Protein AF-0000000086712593 (afdb_homodimer)

Radius of gyration: 16.1 Å; Cα contacts (8 Å, |Δi|>4): 394; chains: 2; bounding box: 48×43×31 Å

Organism: Gossypium schwendimanii (NCBI:txid34291)

Foldseek 3Di:
DQAEEAEDAQAPPVCLLVSLVVVVVVCPDPVCQQHAYEYEHEDPVDPPRHDQCRSCVSNVNNPQAPDLDDDDQPPHSRHHYDYWYAYVVVPGTCVSSVVSSVSRGD/DQAEEAEDAQAPPVCLLVSLVVVVVVCPDPVCQQHAYEYEHEDPVDPPRHDQCRSCVSNVNNPQAPDLDDDDCPPHSRHHYDYWYAYVVVPGTCVSSVVSSVSRGD

Sequence (212 aa):
VDAVVYLVDAYDKERFAESKKELDALLSDESLADVPFLILGNKIDLPYAASEDELRFHMGLTNFTTGKGKVNLEGTNVRPLEVFMCSIVRKMGYGDGFRWLSQYIKVDAVVYLVDAYDKERFAESKKELDALLSDESLADVPFLILGNKIDLPYAASEDELRFHMGLTNFTTGKGKVNLEGTNVRPLEVFMCSIVRKMGYGDGFRWLSQYIK

Nearest PDB structures (foldseek):
  8e0b-assembly2_B  TM=9.657E-01  e=9.976E-14  Homo sapiens
  1f6b-assembly1_B  TM=9.616E-01  e=1.302E-13  Cricetulus griseus
  8dzn-assembly1_A  TM=9.594E-01  e=1.392E-13  Homo sapiens
  8e0b-assembly1_A  TM=9.614E-01  e=2.219E-13  Homo sapiens
  8e0h-assembly1_A  TM=9.625E-01  e=3.782E-13  Homo sapiens

InterPro domains:
  IPR006687 Small GTPase superfamily, SAR1-type [PTHR45684] (1-106)
  IPR006689 Small GTPase superfamily, ARF/SAR type [PF00025] (1-105)
  IPR006689 Small GTPase superfamily, ARF/SAR type [PR00328] (35-56)
  IPR006689 Small GTPase superfamily, ARF/SAR type [PR00328] (79-103)
  IPR006689 Small GTPase superfamily, ARF/SAR type [SM00178] (1-105)
  IPR027417 P-loop containing nucleoside triphosphate hydrolase [G3DSA:3.40.50.300] (1-106)
  IPR027417 P-loop containing nucleoside triphosphate hydrolase [SSF52540] (1-105)

Solvent-accessible surface area (backbone atoms only — not comparable to full-atom values): 11757 Å² total; per-residue (Å²): 93,45,31,38,35,40,30,33,54,29,50,53,63,88,45,36,66,61,33,25,53,51,48,50,54,55,69,64,34,71,91,47,54,75,39,31,37,41,34,34,36,25,42,56,84,42,90,82,26,51,49,69,69,55,47,30,52,58,54,70,34,78,88,58,51,65,59,84,63,95,68,88,50,78,94,51,92,66,42,49,26,42,78,36,58,20,16,73,87,74,70,35,50,55,65,60,44,50,56,49,49,46,75,68,49,129,90,45,31,38,35,40,30,34,53,27,48,52,64,90,46,36,65,60,33,24,54,53,49,50,55,56,69,64,35,70,92,46,54,75,39,31,38,40,34,34,35,26,43,55,85,43,89,80,26,50,49,69,68,55,47,30,51,59,54,71,32,79,86,59,51,66,59,83,65,94,67,88,50,81,93,51,92,64,44,50,25,41,77,36,58,20,17,73,88,74,72,36,50,54,66,60,44,50,56,50,48,45,76,68,47,128

Secondary structure (DSSP, 8-state):
--EEEEEEESS-GGGHHHHHHHHHHHHH-GGGTTS-EEEEEE-TTSTTPPPHHHHHHHTT-TTT---SS----TTS-PPPEEEEE-BTTTTBSHHHHHHHHHTT--/--EEEEEEESS-GGGHHHHHHHHHHHHH-GGGTTS-EEEEEE-TTSTTPPPHHHHHHHTT-TTT---SS----TTS-PPPEEEEE-BTTTTBSHHHHHHHHHTT--

Structure (mmCIF, N/CA/C/O backbone):
data_AF-0000000086712593-model_v1
#
loop_
_entity.id
_entity.type
_entity.pdbx_description
1 polymer 'GTP-binding protein SAR1A'
#
loop_
_atom_site.group_PDB
_atom_site.id
_atom_site.type_symbol
_atom_site.label_atom_id
_atom_site.label_alt_id
_atom_site.label_comp_id
_atom_site.label_asym_id
_atom_site.label_entity_id
_atom_site.label_seq_id
_atom_site.pdbx_PDB_ins_code
_atom_site.Cartn_x
_atom_site.Cartn_y
_atom_site.Cartn_z
_atom_site.occupancy
_atom_site.B_iso_or_equiv
_atom_site.auth_seq_id
_atom_site.auth_comp_id
_atom_site.auth_asym_id
_atom_site.auth_atom_id
_atom_site.pdbx_PDB_model_num
ATOM 1 N N . VAL A 1 1 ? 6.559 10.258 -0.923 1 92.44 1 VAL A N 1
ATOM 2 C CA . VAL A 1 1 ? 5.965 8.953 -0.645 1 92.44 1 VAL A CA 1
ATOM 3 C C . VAL A 1 1 ? 7.066 7.93 -0.368 1 92.44 1 VAL A C 1
ATOM 5 O O . VAL A 1 1 ? 8.086 7.906 -1.061 1 92.44 1 VAL A O 1
ATOM 8 N N . ASP A 1 2 ? 6.918 7.219 0.709 1 94.69 2 ASP A N 1
ATOM 9 C CA . ASP A 1 2 ? 7.941 6.258 1.116 1 94.69 2 ASP A CA 1
ATOM 10 C C . ASP A 1 2 ? 7.75 4.918 0.414 1 94.69 2 ASP A C 1
ATOM 12 O O . ASP A 1 2 ? 8.719 4.207 0.145 1 94.69 2 ASP A O 1
ATOM 16 N N . ALA A 1 3 ? 6.562 4.52 0.193 1 97.44 3 ALA A N 1
ATOM 17 C CA . ALA A 1 3 ? 6.301 3.225 -0.427 1 97.44 3 ALA A CA 1
ATOM 18 C C . ALA A 1 3 ? 4.82 3.055 -0.749 1 97.44 3 ALA A C 1
ATOM 20 O O . ALA A 1 3 ? 3.977 3.779 -0.215 1 97.44 3 ALA A O 1
ATOM 21 N N . VAL A 1 4 ? 4.531 2.164 -1.605 1 97.62 4 VAL A N 1
ATOM 22 C CA . VAL A 1 4 ? 3.176 1.693 -1.872 1 97.62 4 VAL A CA 1
ATOM 23 C C . VAL A 1 4 ? 3.09 0.191 -1.615 1 97.62 4 VAL A C 1
ATOM 25 O O . VAL A 1 4 ? 3.979 -0.565 -2.014 1 97.62 4 VAL A O 1
ATOM 28 N N . VAL A 1 5 ? 2.098 -0.178 -0.881 1 98.19 5 VAL A N 1
ATOM 29 C CA . VAL A 1 5 ? 1.792 -1.589 -0.668 1 98.19 5 VAL A CA 1
ATOM 30 C C . VAL A 1 5 ? 0.485 -1.946 -1.372 1 98.19 5 VAL A C 1
ATOM 32 O O . VAL A 1 5 ? -0.539 -1.292 -1.163 1 98.19 5 VAL A O 1
ATOM 35 N N . TYR A 1 6 ? 0.546 -2.918 -2.166 1 98.31 6 TYR A N 1
ATOM 36 C CA . TYR A 1 6 ? -0.562 -3.367 -3.002 1 98.31 6 TYR A CA 1
ATOM 37 C C . TYR A 1 6 ? -1.03 -4.758 -2.584 1 98.31 6 TYR A C 1
ATOM 39 O O . TYR A 1 6 ? -0.276 -5.727 -2.68 1 98.31 6 TYR A O 1
ATOM 47 N N . LEU A 1 7 ? -2.207 -4.836 -2.074 1 98.25 7 LEU A N 1
ATOM 48 C CA . LEU A 1 7 ? -2.752 -6.113 -1.629 1 98.25 7 LEU A CA 1
ATOM 49 C C . LEU A 1 7 ? -3.57 -6.77 -2.736 1 98.25 7 LEU A C 1
ATOM 51 O O . LEU A 1 7 ? -4.551 -6.195 -3.211 1 98.25 7 LEU A O 1
ATOM 55 N N . VAL A 1 8 ? -3.176 -7.898 -3.119 1 98.19 8 VAL A N 1
ATOM 56 C CA . VAL A 1 8 ? -3.877 -8.641 -4.16 1 98.19 8 VAL A CA 1
ATOM 57 C C . VAL A 1 8 ? -4.551 -9.875 -3.551 1 98.19 8 VAL A C 1
ATOM 59 O O . VAL A 1 8 ? -3.951 -10.578 -2.738 1 98.19 8 VAL A O 1
ATOM 62 N N . ASP A 1 9 ? -5.797 -10.109 -3.932 1 97.75 9 ASP A N 1
ATOM 63 C CA . ASP A 1 9 ? -6.508 -11.32 -3.541 1 97.75 9 ASP A CA 1
ATOM 64 C C . ASP A 1 9 ? -5.93 -12.547 -4.246 1 97.75 9 ASP A C 1
ATOM 66 O O . ASP A 1 9 ? -6.203 -12.773 -5.43 1 97.75 9 ASP A O 1
ATOM 70 N N . ALA A 1 10 ? -5.117 -13.312 -3.562 1 98.44 10 ALA A N 1
ATOM 71 C CA . ALA A 1 10 ? -4.465 -14.477 -4.148 1 98.44 10 ALA A CA 1
ATOM 72 C C . ALA A 1 10 ? -5.449 -15.633 -4.32 1 98.44 10 ALA A C 1
ATOM 74 O O . ALA A 1 10 ? -5.156 -16.609 -5.012 1 98.44 10 ALA A O 1
ATOM 75 N N . TYR A 1 11 ? -6.586 -15.539 -3.697 1 98.31 11 TYR A N 1
ATOM 76 C CA . TYR A 1 11 ? -7.582 -16.594 -3.752 1 98.31 11 TYR A CA 1
ATOM 77 C C . TYR A 1 11 ? -8.469 -16.453 -4.984 1 98.31 11 TYR A C 1
ATOM 79 O O . TYR A 1 11 ? -8.812 -17.453 -5.633 1 98.31 11 TYR A O 1
ATOM 87 N N . ASP A 1 12 ? -8.859 -15.305 -5.367 1 97.19 12 ASP A N 1
ATOM 88 C CA . ASP A 1 12 ? -9.766 -15.055 -6.488 1 97.19 12 ASP A CA 1
ATOM 89 C C . ASP A 1 12 ? -8.992 -14.922 -7.797 1 97.19 12 ASP A C 1
ATOM 91 O O . ASP A 1 12 ? -8.922 -13.828 -8.367 1 97.19 12 ASP A O 1
ATOM 95 N N . LYS A 1 13 ? -8.617 -15.977 -8.328 1 97.25 13 LYS A N 1
ATOM 96 C CA . LYS A 1 13 ? -7.758 -16.016 -9.508 1 97.25 13 LYS A CA 1
ATOM 97 C C . LYS A 1 13 ? -8.477 -15.461 -10.734 1 97.25 13 LYS A C 1
ATOM 99 O O . LYS A 1 13 ? -7.836 -15.008 -11.688 1 97.25 13 LYS A O 1
ATOM 104 N N . GLU A 1 14 ? -9.742 -15.484 -10.711 1 97.19 14 GLU A N 1
ATOM 105 C CA . GLU A 1 14 ? -10.531 -14.984 -11.836 1 97.19 14 GLU A CA 1
ATOM 106 C C . GLU A 1 14 ? -10.359 -13.477 -11.992 1 97.19 14 GLU A C 1
ATOM 108 O O . GLU A 1 14 ? -10.633 -12.93 -13.062 1 97.19 14 GLU A O 1
ATOM 113 N N . ARG A 1 15 ? -9.898 -12.844 -10.938 1 95.31 15 ARG A N 1
ATOM 114 C CA . ARG A 1 15 ? -9.773 -11.391 -10.969 1 95.31 15 ARG A CA 1
ATOM 115 C C . ARG A 1 15 ? -8.32 -10.969 -11.164 1 95.31 15 ARG A C 1
ATOM 117 O O . ARG A 1 15 ? -8.008 -9.781 -11.164 1 95.31 15 ARG A O 1
ATOM 124 N N . PHE A 1 16 ? -7.406 -11.867 -11.461 1 97.94 16 PHE A N 1
ATOM 125 C CA . PHE A 1 16 ? -5.988 -11.555 -11.594 1 97.94 16 PHE A CA 1
ATOM 126 C C . PHE A 1 16 ? -5.754 -10.578 -12.742 1 97.94 16 PHE A C 1
ATOM 128 O O . PHE A 1 16 ? -4.941 -9.664 -12.633 1 97.94 16 PHE A O 1
ATOM 135 N N . ALA A 1 17 ? -6.504 -10.766 -13.805 1 97.12 17 ALA A N 1
ATOM 136 C CA . ALA A 1 17 ? -6.324 -9.883 -14.953 1 97.12 17 ALA A CA 1
ATOM 137 C C . ALA A 1 17 ? -6.648 -8.438 -14.586 1 97.12 17 ALA A C 1
ATOM 139 O O . ALA A 1 17 ? -5.934 -7.516 -14.984 1 97.12 17 ALA A O 1
ATOM 140 N N . GLU A 1 18 ? -7.703 -8.273 -13.852 1 94.94 18 GLU A N 1
ATOM 141 C CA . GLU A 1 18 ? -8.094 -6.945 -13.398 1 94.94 18 GLU A CA 1
ATOM 142 C C . GLU A 1 18 ? -7.051 -6.359 -12.445 1 94.94 18 GLU A C 1
ATOM 144 O O . GLU A 1 18 ? -6.672 -5.191 -12.57 1 94.94 18 GLU A O 1
ATOM 149 N N . SER A 1 19 ? -6.602 -7.172 -11.516 1 96.31 19 SER A N 1
ATOM 150 C CA . SER A 1 19 ? -5.594 -6.727 -10.555 1 96.31 19 SER A CA 1
ATOM 151 C C . SER A 1 19 ? -4.301 -6.332 -11.258 1 96.31 19 SER A C 1
ATOM 153 O O . SER A 1 19 ? -3.672 -5.332 -10.898 1 96.31 19 SER A O 1
ATOM 155 N N . LYS A 1 20 ? -3.963 -7.086 -12.242 1 97.25 20 LYS A N 1
ATOM 156 C CA . LYS A 1 20 ? -2.754 -6.801 -13.008 1 97.25 20 LYS A CA 1
ATOM 157 C C . LYS A 1 20 ? -2.869 -5.465 -13.734 1 97.25 20 LYS A C 1
ATOM 159 O O . LYS A 1 20 ? -1.925 -4.672 -13.742 1 97.25 20 LYS A O 1
ATOM 164 N N . LYS A 1 21 ? -3.984 -5.285 -14.375 1 94.94 21 LYS A N 1
ATOM 165 C CA . LYS A 1 21 ? -4.211 -4.035 -15.094 1 94.94 21 LYS A CA 1
ATOM 166 C C . LYS A 1 21 ? -4.07 -2.834 -14.164 1 94.94 21 LYS A C 1
ATOM 168 O O . LYS A 1 21 ? -3.42 -1.846 -14.508 1 94.94 21 LYS A O 1
ATOM 173 N N . GLU A 1 22 ? -4.648 -2.945 -13.016 1 94.06 22 GLU A N 1
ATOM 174 C CA . GLU A 1 22 ? -4.578 -1.869 -12.031 1 94.06 22 GLU A CA 1
ATOM 175 C C . GLU A 1 22 ? -3.146 -1.657 -11.547 1 94.06 22 GLU A C 1
ATOM 177 O O . GLU A 1 22 ? -2.691 -0.519 -11.422 1 94.06 22 GLU A O 1
ATOM 182 N N . LEU A 1 23 ? -2.486 -2.746 -11.32 1 95.62 23 LEU A N 1
ATOM 183 C CA . LEU A 1 23 ? -1.099 -2.668 -10.883 1 95.62 23 LEU A CA 1
ATOM 184 C C . LEU A 1 23 ? -0.221 -2.041 -11.961 1 95.62 23 LEU A C 1
ATOM 186 O O . LEU A 1 23 ? 0.605 -1.173 -11.664 1 95.62 23 LEU A O 1
ATOM 190 N N . ASP A 1 24 ? -0.438 -2.443 -13.203 1 95.19 24 ASP A N 1
ATOM 191 C CA . ASP A 1 24 ? 0.313 -1.875 -14.32 1 95.19 24 ASP A CA 1
ATOM 192 C C . ASP A 1 24 ? 0.135 -0.36 -14.391 1 95.19 24 ASP A C 1
ATOM 194 O O . ASP A 1 24 ? 1.091 0.372 -14.656 1 95.19 24 ASP A O 1
ATOM 198 N N . ALA A 1 25 ? -1.065 0.036 -14.195 1 92 25 ALA A N 1
ATOM 199 C CA . ALA A 1 25 ? -1.344 1.47 -14.227 1 92 25 ALA A CA 1
ATOM 200 C C . ALA A 1 25 ? -0.569 2.203 -13.133 1 92 25 ALA A C 1
ATOM 202 O O . ALA A 1 25 ? -0.016 3.279 -13.367 1 92 25 ALA A O 1
ATOM 203 N N . LEU A 1 26 ? -0.453 1.627 -12.016 1 92.69 26 LEU A N 1
ATOM 204 C CA . LEU A 1 26 ? 0.273 2.238 -10.906 1 92.69 26 LEU A CA 1
ATOM 205 C C . LEU A 1 26 ? 1.773 2.254 -11.18 1 92.69 26 LEU A C 1
ATOM 207 O O . LEU A 1 26 ? 2.438 3.271 -10.969 1 92.69 26 LEU A O 1
ATOM 211 N N . LEU A 1 27 ? 2.246 1.153 -11.68 1 93.44 27 LEU A N 1
ATOM 212 C CA . LEU A 1 27 ? 3.68 1.015 -11.914 1 93.44 27 LEU A CA 1
ATOM 213 C C . LEU A 1 27 ? 4.129 1.902 -13.07 1 93.44 27 LEU A C 1
ATOM 215 O O . LEU A 1 27 ? 5.309 2.246 -13.172 1 93.44 27 LEU A O 1
ATOM 219 N N . SER A 1 28 ? 3.23 2.252 -13.891 1 92.81 28 SER A N 1
ATOM 220 C CA . SER A 1 28 ? 3.57 3.059 -15.055 1 92.81 28 SER A CA 1
ATOM 221 C C . SER A 1 28 ? 3.498 4.547 -14.734 1 92.81 28 SER A C 1
ATOM 223 O O . SER A 1 28 ? 3.918 5.383 -15.547 1 92.81 28 SER A O 1
ATOM 225 N N . ASP A 1 29 ? 2.951 4.871 -13.625 1 90.19 29 ASP A N 1
ATOM 226 C CA . ASP A 1 29 ? 2.879 6.27 -13.227 1 90.19 29 ASP A CA 1
ATOM 227 C C . ASP A 1 29 ? 4.27 6.84 -12.961 1 90.19 29 ASP A C 1
ATOM 229 O O . ASP A 1 29 ? 4.953 6.418 -12.031 1 90.19 29 ASP A O 1
ATOM 233 N N . GLU A 1 30 ? 4.672 7.84 -13.648 1 90.06 30 GLU A N 1
ATOM 234 C CA . GLU A 1 30 ? 6.012 8.422 -13.586 1 90.06 30 GLU A CA 1
ATOM 235 C C . GLU A 1 30 ? 6.277 9.062 -12.234 1 90.06 30 GLU A C 1
ATOM 237 O O . GLU A 1 30 ? 7.414 9.062 -11.75 1 90.06 30 GLU A O 1
ATOM 242 N N . SER A 1 31 ? 5.23 9.531 -11.656 1 89.69 31 SER A N 1
ATOM 243 C CA . SER A 1 31 ? 5.402 10.195 -10.367 1 89.69 31 SER A CA 1
ATOM 244 C C . SER A 1 31 ? 5.789 9.195 -9.281 1 89.69 31 SER A C 1
ATOM 246 O O . SER A 1 31 ? 6.305 9.586 -8.227 1 89.69 31 SER A O 1
ATOM 248 N N . LEU A 1 32 ? 5.672 7.891 -9.57 1 91.5 32 LEU A N 1
ATOM 249 C CA . LEU A 1 32 ? 5.984 6.848 -8.602 1 91.5 32 LEU A CA 1
ATOM 250 C C . LEU A 1 32 ? 7.18 6.02 -9.055 1 91.5 32 LEU A C 1
ATOM 252 O O . LEU A 1 32 ? 7.406 4.918 -8.562 1 91.5 32 LEU A O 1
ATOM 256 N N . ALA A 1 33 ? 7.93 6.52 -9.953 1 90.56 33 ALA A N 1
ATOM 257 C CA . ALA A 1 33 ? 8.945 5.742 -10.656 1 90.56 33 ALA A CA 1
ATOM 258 C C . ALA A 1 33 ? 9.977 5.18 -9.68 1 90.56 33 ALA A C 1
ATOM 260 O O . ALA A 1 33 ? 10.461 4.055 -9.852 1 90.56 33 ALA A O 1
ATOM 261 N N . ASP A 1 34 ? 10.281 5.891 -8.617 1 90 34 ASP A N 1
ATOM 262 C CA . ASP A 1 34 ? 11.352 5.445 -7.727 1 90 34 ASP A CA 1
ATOM 263 C C . ASP A 1 34 ? 10.789 4.949 -6.398 1 90 34 ASP A C 1
ATOM 265 O O . ASP A 1 34 ? 11.547 4.582 -5.496 1 90 34 ASP A O 1
ATOM 269 N N . VAL A 1 35 ? 9.539 4.914 -6.305 1 94.12 35 VAL A N 1
ATOM 270 C CA . VAL A 1 35 ? 8.883 4.535 -5.059 1 94.12 35 VAL A CA 1
ATOM 271 C C . VAL A 1 35 ? 8.867 3.014 -4.93 1 94.12 35 VAL A C 1
ATOM 273 O O . VAL A 1 35 ? 8.43 2.309 -5.844 1 94.12 35 VAL A O 1
ATOM 276 N N . PRO A 1 36 ? 9.352 2.475 -3.82 1 96.69 36 PRO A N 1
ATOM 277 C CA . PRO A 1 36 ? 9.281 1.029 -3.596 1 96.69 36 PRO A CA 1
ATOM 278 C C . PRO A 1 36 ? 7.848 0.502 -3.611 1 96.69 36 PRO A C 1
ATOM 280 O O . PRO A 1 36 ? 6.934 1.168 -3.115 1 96.69 36 PRO A O 1
ATOM 283 N N . PHE A 1 37 ? 7.676 -0.708 -4.199 1 98.06 37 PHE A N 1
ATOM 284 C CA . PHE A 1 37 ? 6.387 -1.395 -4.211 1 98.06 37 PHE A CA 1
ATOM 285 C C . PHE A 1 37 ? 6.488 -2.742 -3.508 1 98.06 37 PHE A C 1
ATOM 287 O O . PHE A 1 37 ? 7.34 -3.564 -3.846 1 98.06 37 PHE A O 1
ATOM 294 N N . LEU A 1 38 ? 5.691 -2.916 -2.545 1 98.38 38 LEU A N 1
ATOM 295 C CA . LEU A 1 38 ? 5.477 -4.223 -1.93 1 98.38 38 LEU A CA 1
ATOM 296 C C . LEU A 1 38 ? 4.129 -4.805 -2.35 1 98.38 38 LEU A C 1
ATOM 298 O O . LEU A 1 38 ? 3.088 -4.176 -2.152 1 98.38 38 LEU A O 1
ATOM 302 N N . ILE A 1 39 ? 4.141 -5.938 -2.953 1 98.62 39 ILE A N 1
ATOM 303 C CA . ILE A 1 39 ? 2.92 -6.66 -3.287 1 98.62 39 ILE A CA 1
ATOM 304 C C . ILE A 1 39 ? 2.641 -7.723 -2.225 1 98.62 39 ILE A C 1
ATOM 306 O O . ILE A 1 39 ? 3.488 -8.57 -1.952 1 98.62 39 ILE A O 1
ATOM 310 N N . LEU A 1 40 ? 1.547 -7.598 -1.603 1 98.5 40 LEU A N 1
ATOM 311 C CA . LEU A 1 40 ? 1.107 -8.617 -0.657 1 98.5 40 LEU A CA 1
ATOM 312 C C . LEU A 1 40 ? 0.037 -9.508 -1.277 1 98.5 40 LEU A C 1
ATOM 314 O O . LEU A 1 40 ? -1.078 -9.055 -1.543 1 98.5 40 LEU A O 1
ATOM 318 N N . GLY A 1 41 ? 0.416 -10.742 -1.611 1 98.69 41 GLY A N 1
ATOM 319 C CA . GLY A 1 41 ? -0.594 -11.727 -1.954 1 98.69 41 GLY A CA 1
ATOM 320 C C . GLY A 1 41 ? -1.389 -12.211 -0.755 1 98.69 41 GLY A C 1
ATOM 321 O O . GLY A 1 41 ? -0.902 -13.023 0.031 1 98.69 41 GLY A O 1
ATOM 322 N N . ASN A 1 42 ? -2.592 -11.766 -0.671 1 98.38 42 ASN A N 1
ATOM 323 C CA . ASN A 1 42 ? -3.41 -11.922 0.526 1 98.38 42 ASN A CA 1
ATOM 324 C C . ASN A 1 42 ? -4.344 -13.125 0.415 1 98.38 42 ASN A C 1
ATOM 326 O O . ASN A 1 42 ? -4.566 -13.641 -0.681 1 98.38 42 ASN A O 1
ATOM 330 N N . LYS A 1 43 ? -4.863 -13.695 1.552 1 98.25 43 LYS A N 1
ATOM 331 C CA . LYS A 1 43 ? -5.875 -14.734 1.713 1 98.25 43 LYS A CA 1
ATOM 332 C C . LYS A 1 43 ? -5.277 -16.125 1.495 1 98.25 43 LYS A C 1
ATOM 334 O O . LYS A 1 43 ? -5.945 -17.016 0.974 1 98.25 43 LYS A O 1
ATOM 339 N N . ILE A 1 44 ? -3.963 -16.219 1.854 1 98.19 44 ILE A N 1
ATOM 340 C CA . ILE A 1 44 ? -3.311 -17.516 1.687 1 98.19 44 ILE A CA 1
ATOM 341 C C . ILE A 1 44 ? -3.896 -18.516 2.676 1 98.19 44 ILE A C 1
ATOM 343 O O . ILE A 1 44 ? -3.627 -19.719 2.584 1 98.19 44 ILE A O 1
ATOM 347 N N . ASP A 1 45 ? -4.652 -18.094 3.662 1 97.94 45 ASP A N 1
ATOM 348 C CA . ASP A 1 45 ? -5.312 -18.984 4.609 1 97.94 45 ASP A CA 1
ATOM 349 C C . ASP A 1 45 ? -6.449 -19.766 3.939 1 97.94 45 ASP A C 1
ATOM 351 O O . ASP A 1 45 ? -6.949 -20.75 4.492 1 97.94 45 AS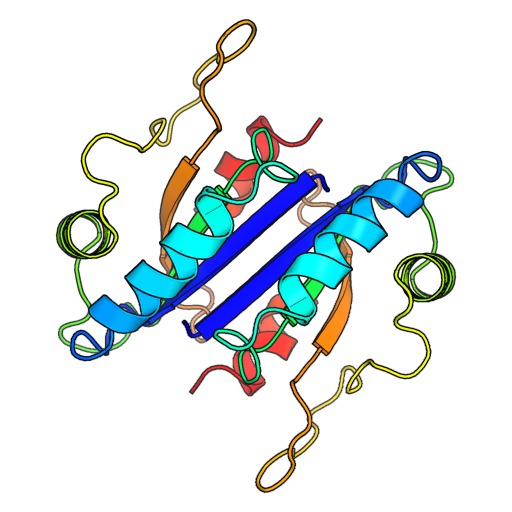P A O 1
ATOM 355 N 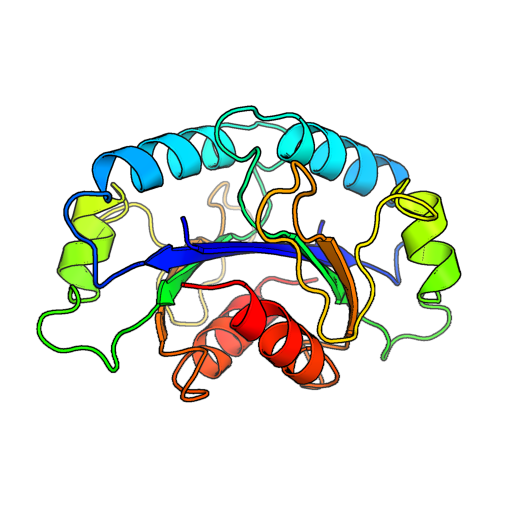N . LEU A 1 46 ? -6.938 -19.266 2.768 1 97.62 46 LEU A N 1
ATOM 356 C CA . LEU A 1 46 ? -8.016 -19.922 2.035 1 97.62 46 LEU A CA 1
ATOM 357 C C . LEU A 1 46 ? -7.465 -21.031 1.139 1 97.62 46 LEU A C 1
ATOM 359 O O . LEU A 1 46 ? -6.391 -20.891 0.556 1 97.62 46 LEU A O 1
ATOM 363 N N . PRO A 1 47 ? -8.297 -22.094 1.021 1 96.81 47 PRO A N 1
ATOM 364 C CA . PRO A 1 47 ? -7.844 -23.203 0.177 1 96.81 47 PRO A CA 1
ATOM 365 C C . PRO A 1 47 ? -7.699 -22.812 -1.29 1 96.81 47 PRO A C 1
ATOM 367 O O . PRO A 1 47 ? -8.508 -22.031 -1.807 1 96.81 47 PRO A O 1
ATOM 370 N N . TYR A 1 48 ? -6.59 -23.172 -1.999 1 97.31 48 TYR A N 1
ATOM 371 C CA . TYR A 1 48 ? -6.312 -23.047 -3.424 1 97.31 48 TYR A CA 1
ATOM 372 C C . TYR A 1 48 ? -5.836 -21.641 -3.76 1 97.31 48 TYR A C 1
ATOM 374 O O . TYR A 1 48 ? -5.852 -21.234 -4.922 1 97.31 48 TYR A O 1
ATOM 382 N N . ALA A 1 49 ? -5.578 -20.844 -2.701 1 98.44 49 ALA A N 1
ATOM 383 C CA . ALA A 1 49 ? -4.938 -19.562 -2.975 1 98.44 49 ALA A CA 1
ATOM 384 C C . ALA A 1 49 ? -3.697 -19.75 -3.844 1 98.44 49 ALA A C 1
ATOM 386 O O . ALA A 1 49 ? -2.986 -20.75 -3.719 1 98.44 49 ALA A O 1
ATOM 387 N N . ALA A 1 50 ? -3.453 -18.812 -4.73 1 98.62 50 ALA A N 1
ATOM 388 C CA . ALA A 1 50 ? -2.293 -18.859 -5.617 1 98.62 50 ALA A CA 1
ATOM 389 C C . ALA A 1 50 ? -0.993 -18.875 -4.82 1 98.62 50 ALA A C 1
ATOM 391 O O . ALA A 1 50 ? -0.901 -18.281 -3.75 1 98.62 50 ALA A O 1
ATOM 392 N N . SER A 1 51 ? -0.043 -19.641 -5.34 1 98.38 51 SER A N 1
ATOM 393 C CA . SER A 1 51 ? 1.319 -19.562 -4.824 1 98.38 51 SER A CA 1
ATOM 394 C C . SER A 1 51 ? 1.977 -18.234 -5.195 1 98.38 51 SER A C 1
ATOM 396 O O . SER A 1 51 ? 1.443 -17.484 -6.012 1 98.38 51 SER A O 1
ATOM 398 N N . GLU A 1 52 ? 3.086 -18.016 -4.531 1 98.19 52 GLU A N 1
ATOM 399 C CA . GLU A 1 52 ? 3.848 -16.812 -4.855 1 98.19 52 GLU A CA 1
ATOM 400 C C . GLU A 1 52 ? 4.234 -16.781 -6.332 1 98.19 52 GLU A C 1
ATOM 402 O O . GLU A 1 52 ? 4.07 -15.766 -7.004 1 98.19 52 GLU A O 1
ATOM 407 N N . ASP A 1 53 ? 4.734 -17.953 -6.836 1 97.94 53 ASP A N 1
ATOM 408 C CA . ASP A 1 53 ? 5.16 -18.031 -8.234 1 97.94 53 ASP A CA 1
ATOM 409 C C . ASP A 1 53 ? 3.986 -17.766 -9.18 1 97.94 53 ASP A C 1
ATOM 411 O O . ASP A 1 53 ? 4.133 -17.062 -10.172 1 97.94 53 ASP A O 1
ATOM 415 N N . GLU A 1 54 ? 2.902 -18.359 -8.844 1 98.31 54 GLU A N 1
ATOM 416 C CA . GLU A 1 54 ? 1.705 -18.156 -9.656 1 98.31 54 GLU A CA 1
ATOM 417 C C . GLU A 1 54 ? 1.27 -16.703 -9.656 1 98.31 54 GLU A C 1
ATOM 419 O O . GLU A 1 54 ? 0.966 -16.141 -10.711 1 98.31 54 GLU A O 1
ATOM 424 N N . LEU A 1 55 ? 1.225 -16.047 -8.523 1 98.5 55 LEU A N 1
ATOM 425 C CA . LEU A 1 55 ? 0.834 -14.648 -8.414 1 98.5 55 LEU A CA 1
ATOM 426 C C . LEU A 1 55 ? 1.797 -13.758 -9.195 1 98.5 55 LEU A C 1
ATOM 428 O O . LEU A 1 55 ? 1.367 -12.883 -9.945 1 98.5 55 LEU A O 1
ATOM 432 N N . ARG A 1 56 ? 3.135 -14.016 -9.055 1 98.19 56 ARG A N 1
ATOM 433 C CA . ARG A 1 56 ? 4.145 -13.258 -9.781 1 98.19 56 ARG A CA 1
ATOM 434 C C . ARG A 1 56 ? 3.902 -13.328 -11.289 1 98.19 56 ARG A C 1
ATOM 436 O O . ARG A 1 56 ? 4.008 -12.312 -11.984 1 98.19 56 ARG A O 1
ATOM 443 N N . PHE A 1 57 ? 3.561 -14.547 -11.688 1 98.31 57 PHE A N 1
ATOM 444 C CA . PHE A 1 57 ? 3.303 -14.766 -13.109 1 98.31 57 PHE A CA 1
ATOM 445 C C . PHE A 1 57 ? 2.096 -13.961 -13.57 1 98.31 57 PHE A C 1
ATOM 447 O O . PHE A 1 57 ? 2.186 -13.188 -14.531 1 98.31 57 PHE A O 1
ATOM 454 N N . HIS A 1 58 ? 1.032 -14.008 -12.859 1 98 58 HIS A N 1
ATOM 455 C CA . HIS A 1 58 ? -0.214 -13.375 -13.273 1 98 58 HIS A CA 1
ATOM 456 C C . HIS A 1 58 ? -0.127 -11.859 -13.148 1 98 58 HIS A C 1
ATOM 458 O O . HIS A 1 58 ? -0.773 -11.133 -13.906 1 98 58 HIS A O 1
ATOM 464 N N . MET A 1 59 ? 0.737 -11.367 -12.258 1 97.94 59 MET A N 1
ATOM 465 C CA . MET A 1 59 ? 0.898 -9.93 -12.078 1 97.94 59 MET A CA 1
ATOM 466 C C . MET A 1 59 ? 1.939 -9.375 -13.047 1 97.94 59 MET A C 1
ATOM 468 O O . MET A 1 59 ? 2.182 -8.164 -13.078 1 97.94 59 MET A O 1
ATOM 472 N N . GLY A 1 60 ? 2.596 -10.289 -13.82 1 97.06 60 GLY A N 1
ATOM 473 C CA . GLY A 1 60 ? 3.613 -9.859 -14.766 1 97.06 60 GLY A CA 1
ATOM 474 C C . GLY A 1 60 ? 4.914 -9.453 -14.094 1 97.06 60 GLY A C 1
ATOM 475 O O . GLY A 1 60 ? 5.609 -8.555 -14.578 1 97.06 60 GLY A O 1
ATOM 476 N N . LEU A 1 61 ? 5.273 -10.156 -12.961 1 97.19 61 LEU A N 1
ATOM 477 C CA . LEU A 1 61 ? 6.402 -9.703 -12.164 1 97.19 61 LEU A CA 1
ATOM 478 C C . LEU A 1 61 ? 7.535 -10.727 -12.188 1 97.19 61 LEU A C 1
ATOM 480 O O . LEU A 1 61 ? 8.531 -10.57 -11.469 1 97.19 61 LEU A O 1
ATOM 484 N N . THR A 1 62 ? 7.547 -11.883 -12.797 1 94.38 62 THR A N 1
ATOM 485 C CA . THR A 1 62 ? 8.5 -12.992 -12.805 1 94.38 62 THR A CA 1
ATOM 486 C C . THR A 1 62 ? 9.922 -12.477 -13.031 1 94.38 62 THR A C 1
ATOM 488 O O . THR A 1 62 ? 10.859 -12.93 -12.375 1 94.38 62 THR A O 1
ATOM 491 N N . ASN A 1 63 ? 10.195 -11.352 -13.703 1 90.69 63 ASN A N 1
ATOM 492 C CA . ASN A 1 63 ? 11.539 -10.836 -13.938 1 90.69 63 ASN A CA 1
ATOM 493 C C . ASN A 1 63 ? 11.656 -9.375 -13.516 1 90.69 63 ASN A C 1
ATOM 495 O O . ASN A 1 63 ? 12.586 -8.68 -13.93 1 90.69 63 ASN A O 1
ATOM 499 N N . PHE A 1 64 ? 10.789 -9.062 -12.719 1 92 64 PHE A N 1
ATOM 500 C CA . PHE A 1 64 ? 10.742 -7.645 -12.398 1 92 64 PHE A CA 1
ATOM 501 C C . PHE A 1 64 ? 10.859 -7.422 -10.898 1 92 64 PHE A C 1
ATOM 503 O O . PHE A 1 64 ? 10.852 -6.281 -10.43 1 92 64 PHE A O 1
ATOM 510 N N . THR A 1 65 ? 11.055 -8.453 -10.094 1 96.06 65 THR A N 1
ATOM 511 C CA . THR A 1 65 ? 11.203 -8.289 -8.656 1 96.06 65 THR A CA 1
ATOM 512 C C . THR A 1 65 ? 12.672 -8.141 -8.273 1 96.06 65 THR A C 1
ATOM 514 O O . THR A 1 65 ? 13.555 -8.617 -8.984 1 96.06 65 THR A O 1
ATOM 517 N N . THR A 1 66 ? 12.977 -7.5 -7.18 1 95.25 66 THR A N 1
ATOM 518 C CA . THR A 1 66 ? 14.32 -7.129 -6.75 1 95.25 66 THR A CA 1
ATOM 519 C C . THR A 1 66 ? 14.977 -8.281 -5.988 1 95.25 66 THR A C 1
ATOM 521 O O . THR A 1 66 ? 16.203 -8.398 -5.973 1 95.25 66 THR A O 1
ATOM 524 N N . GLY A 1 67 ? 14.156 -9.156 -5.453 1 94.94 67 GLY A N 1
ATOM 525 C CA . GLY A 1 67 ? 14.641 -10.156 -4.50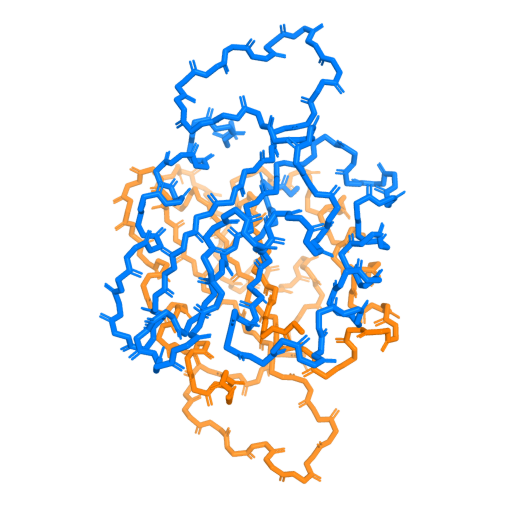8 1 94.94 67 GLY A CA 1
ATOM 526 C C . GLY A 1 67 ? 14.328 -9.812 -3.064 1 94.94 67 GLY A C 1
ATOM 527 O O . GLY A 1 67 ? 14.281 -8.633 -2.695 1 94.94 67 GLY A O 1
ATOM 528 N N . LYS A 1 68 ? 14.266 -10.789 -2.229 1 95.44 68 LYS A N 1
ATOM 529 C CA . LYS A 1 68 ? 13.781 -10.602 -0.863 1 95.44 68 LYS A CA 1
ATOM 530 C C . LYS A 1 68 ? 14.93 -10.281 0.088 1 95.44 68 LYS A C 1
ATOM 532 O O . LYS A 1 68 ? 14.711 -9.797 1.198 1 95.44 68 LYS A O 1
ATOM 537 N N . GLY A 1 69 ? 16.062 -10.5 -0.376 1 91.31 69 GLY A N 1
ATOM 538 C CA . GLY A 1 69 ? 17.219 -10.172 0.435 1 91.31 69 GLY A CA 1
ATOM 539 C C . GLY A 1 69 ? 17.625 -8.711 0.34 1 91.31 69 GLY A C 1
ATOM 540 O O . GLY A 1 69 ? 16.922 -7.906 -0.279 1 91.31 69 GLY A O 1
ATOM 541 N N . LYS A 1 70 ? 18.672 -8.328 1.135 1 88.06 70 LYS A N 1
ATOM 542 C CA . LYS A 1 70 ? 19.203 -6.965 1.043 1 88.06 70 LYS A CA 1
ATOM 543 C C . LYS A 1 70 ? 19.953 -6.754 -0.266 1 88.06 70 LYS A C 1
ATOM 545 O O . LYS A 1 70 ? 20.969 -7.422 -0.522 1 88.06 70 LYS A O 1
ATOM 550 N N . VAL A 1 71 ? 19.406 -6.102 -1.128 1 90.75 71 VAL A N 1
ATOM 551 C CA . VAL A 1 71 ? 20.031 -5.793 -2.412 1 90.75 71 VAL A CA 1
ATOM 552 C C . VAL A 1 71 ? 20.375 -4.309 -2.475 1 90.75 71 VAL A C 1
ATOM 554 O O . VAL A 1 71 ? 19.531 -3.453 -2.203 1 90.75 71 VAL A O 1
ATOM 557 N N . ASN A 1 72 ? 21.594 -3.992 -2.717 1 90.56 72 ASN A N 1
ATOM 558 C CA . ASN A 1 72 ? 22.016 -2.607 -2.887 1 90.56 72 ASN A CA 1
ATOM 559 C C . ASN A 1 72 ? 21.625 -2.064 -4.258 1 90.56 72 ASN A C 1
ATOM 561 O O . ASN A 1 72 ? 22.203 -2.453 -5.273 1 90.56 72 ASN A O 1
ATOM 565 N N . LEU A 1 73 ? 20.719 -1.172 -4.254 1 90.88 73 LEU A N 1
ATOM 566 C CA . LEU A 1 73 ? 20.219 -0.632 -5.512 1 90.88 73 LEU A CA 1
ATOM 567 C C . LEU A 1 73 ? 20.719 0.793 -5.73 1 90.88 73 LEU A C 1
ATOM 569 O O . LEU A 1 73 ? 20.281 1.474 -6.66 1 90.88 73 LEU A O 1
ATOM 573 N N . GLU A 1 74 ? 21.578 1.115 -4.891 1 86.25 74 GLU A N 1
ATOM 574 C CA . GLU A 1 74 ? 22.109 2.469 -5.016 1 86.25 74 GLU A CA 1
ATOM 575 C C . GLU A 1 74 ? 22.75 2.688 -6.387 1 86.25 74 GLU A C 1
ATOM 577 O O . GLU A 1 74 ? 23.547 1.868 -6.84 1 86.25 74 GLU A O 1
ATOM 582 N N . GLY A 1 75 ? 22.344 3.727 -7.008 1 88 75 GLY A N 1
ATOM 583 C CA . GLY A 1 75 ? 22.953 4.074 -8.289 1 88 75 GLY A CA 1
ATOM 584 C C . GLY A 1 75 ? 22.312 3.355 -9.461 1 88 75 GLY A C 1
ATOM 585 O O . GLY A 1 75 ? 22.734 3.516 -10.602 1 88 75 GLY A O 1
ATOM 586 N N . THR A 1 76 ? 21.359 2.562 -9.109 1 88.81 76 THR A N 1
ATOM 587 C CA . THR A 1 76 ? 20.641 1.89 -10.188 1 88.81 76 THR A CA 1
ATOM 588 C C . THR A 1 76 ? 19.297 2.561 -10.445 1 88.81 76 THR A C 1
ATOM 590 O O . THR A 1 76 ? 18.875 3.426 -9.68 1 88.81 76 THR A O 1
ATOM 593 N N . ASN A 1 77 ? 18.781 2.301 -11.602 1 89.12 77 ASN A N 1
ATOM 594 C CA . ASN A 1 77 ? 17.438 2.807 -11.922 1 89.12 77 ASN A CA 1
ATOM 595 C C . ASN A 1 77 ? 16.375 1.759 -11.656 1 89.12 77 ASN A C 1
ATOM 597 O O . ASN A 1 77 ? 15.281 1.823 -12.234 1 89.12 77 ASN A O 1
ATOM 601 N N . VAL A 1 78 ? 16.703 0.838 -10.742 1 91.56 78 VAL A N 1
ATOM 602 C CA . VAL A 1 78 ? 15.766 -0.251 -10.461 1 91.56 78 VAL A CA 1
ATOM 603 C C . VAL A 1 78 ? 14.898 0.107 -9.258 1 91.56 78 VAL A C 1
ATOM 605 O O . VAL A 1 78 ? 15.406 0.445 -8.195 1 91.56 78 VAL A O 1
ATOM 608 N N . ARG A 1 79 ? 13.664 0.165 -9.445 1 94.5 79 ARG A N 1
ATOM 609 C CA . ARG A 1 79 ? 12.711 0.353 -8.359 1 94.5 79 ARG A CA 1
ATOM 610 C C . ARG A 1 79 ? 12.617 -0.897 -7.492 1 94.5 79 ARG A C 1
ATOM 612 O O . ARG A 1 79 ? 12.422 -2.002 -8 1 94.5 79 ARG A O 1
ATOM 619 N N . PRO A 1 80 ? 12.719 -0.787 -6.188 1 96.44 80 PRO A N 1
ATOM 620 C CA . PRO A 1 80 ? 12.469 -1.959 -5.348 1 96.44 80 PRO A CA 1
ATOM 621 C C . PRO A 1 80 ? 11.039 -2.479 -5.469 1 96.44 80 PRO A C 1
ATOM 623 O O . PRO A 1 80 ? 10.086 -1.71 -5.332 1 96.44 80 PRO A O 1
ATOM 626 N N . LEU A 1 81 ? 10.891 -3.693 -5.785 1 97.81 81 LEU A N 1
ATOM 627 C CA . LEU A 1 81 ? 9.594 -4.34 -5.961 1 97.81 81 LEU A CA 1
ATOM 628 C C . LEU A 1 81 ? 9.68 -5.824 -5.609 1 97.81 81 LEU A C 1
ATOM 630 O O . LEU A 1 81 ? 10.539 -6.543 -6.117 1 97.81 81 LEU A O 1
ATOM 634 N N . GLU A 1 82 ? 8.867 -6.246 -4.699 1 98.25 82 GLU A N 1
ATOM 635 C CA . GLU A 1 82 ? 8.891 -7.66 -4.348 1 98.25 82 GLU A CA 1
ATOM 636 C C . GLU A 1 82 ? 7.516 -8.133 -3.883 1 98.25 82 GLU A C 1
ATOM 638 O O . GLU A 1 82 ? 6.652 -7.32 -3.551 1 98.25 82 GLU A O 1
ATOM 643 N N . VAL A 1 83 ? 7.301 -9.406 -3.898 1 98.62 83 VAL A N 1
ATOM 644 C CA . VAL A 1 83 ? 6.043 -10.062 -3.566 1 98.62 83 VAL A CA 1
ATOM 645 C C . VAL A 1 83 ? 6.207 -10.883 -2.289 1 98.62 83 VAL A C 1
ATOM 647 O O . VAL A 1 83 ? 7.164 -11.648 -2.156 1 98.62 83 VAL A O 1
ATOM 650 N N . PHE A 1 84 ? 5.348 -10.727 -1.335 1 98.56 84 PHE A N 1
ATOM 651 C CA . PHE A 1 84 ? 5.227 -11.547 -0.135 1 98.56 84 PHE A CA 1
ATOM 652 C C . PHE A 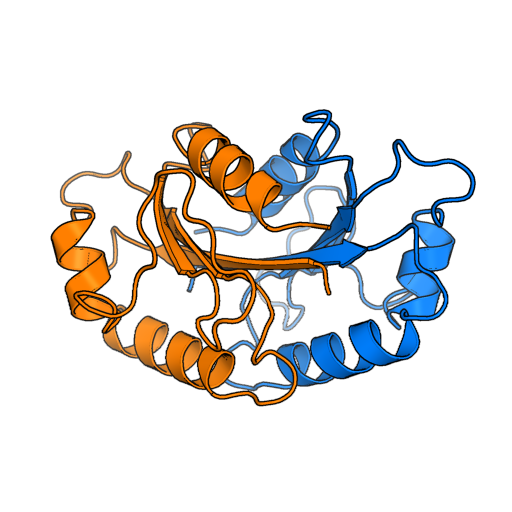1 84 ? 3.803 -12.062 0.027 1 98.56 84 PHE A C 1
ATOM 654 O O . PHE A 1 84 ? 2.842 -11.359 -0.295 1 98.56 84 PHE A O 1
ATOM 661 N N . MET A 1 85 ? 3.688 -13.281 0.429 1 98.81 85 MET A N 1
ATOM 662 C CA . MET A 1 85 ? 2.379 -13.891 0.632 1 98.81 85 MET A CA 1
ATOM 663 C C . MET A 1 85 ? 1.946 -13.781 2.09 1 98.81 85 MET A C 1
ATOM 665 O O . MET A 1 85 ? 2.764 -13.938 2.998 1 98.81 85 MET A O 1
ATOM 669 N N . CYS A 1 86 ? 0.679 -13.508 2.312 1 98.38 86 CYS A N 1
ATOM 670 C CA . CYS A 1 86 ? 0.244 -13.25 3.682 1 98.38 86 CYS A CA 1
ATOM 671 C C . CYS A 1 86 ? -1.246 -13.531 3.842 1 98.38 86 CYS A C 1
ATOM 673 O O . CYS A 1 86 ? -1.927 -13.859 2.869 1 98.38 86 CYS A O 1
ATOM 675 N N . SER A 1 87 ? -1.739 -13.57 5.039 1 97.69 87 SER A N 1
ATOM 676 C CA . SER A 1 87 ? -3.135 -13.445 5.449 1 97.69 87 SER A CA 1
ATOM 677 C C . SER A 1 87 ? -3.316 -12.312 6.445 1 97.69 87 SER A C 1
ATOM 679 O O . SER A 1 87 ? -2.873 -12.406 7.594 1 97.69 87 SER A O 1
ATOM 681 N N . ILE A 1 88 ? -3.982 -11.273 5.965 1 96.12 88 ILE A N 1
ATOM 682 C CA . ILE A 1 88 ? -4.203 -10.117 6.832 1 96.12 88 ILE A CA 1
ATOM 683 C C . ILE A 1 88 ? -5.109 -10.516 7.996 1 96.12 88 ILE A C 1
ATOM 685 O O . ILE A 1 88 ? -4.848 -10.156 9.148 1 96.12 88 ILE A O 1
ATOM 689 N N . VAL A 1 89 ? -6.152 -11.297 7.691 1 94.31 89 VAL A N 1
ATOM 690 C CA . VAL A 1 89 ? -7.133 -11.664 8.703 1 94.31 89 VAL A CA 1
ATOM 691 C C . VAL A 1 89 ? -6.473 -12.539 9.773 1 94.31 89 VAL A C 1
ATOM 693 O O . VAL A 1 89 ? -6.766 -12.406 10.961 1 94.31 89 VAL A O 1
ATOM 696 N N . ARG A 1 90 ? -5.484 -13.336 9.328 1 95.5 90 ARG A N 1
ATOM 697 C CA . ARG A 1 90 ? -4.816 -14.227 10.273 1 95.5 90 ARG A CA 1
ATOM 698 C C . ARG A 1 90 ? -3.516 -13.609 10.773 1 95.5 90 ARG A C 1
ATOM 700 O O . ARG A 1 90 ? -2.779 -14.234 11.539 1 95.5 90 ARG A O 1
ATOM 707 N N . LYS A 1 91 ? -3.184 -12.461 10.367 1 92.5 91 LYS A N 1
ATOM 708 C CA . LYS A 1 91 ? -1.999 -11.719 10.789 1 92.5 91 LYS A CA 1
ATOM 709 C C . LYS A 1 91 ? -0.726 -12.516 10.508 1 92.5 91 LYS A C 1
ATOM 711 O O . LYS A 1 91 ? 0.136 -12.641 11.383 1 92.5 91 LYS A O 1
ATOM 716 N N . MET A 1 92 ? -0.66 -13.016 9.297 1 95.06 92 MET A N 1
ATOM 717 C CA . MET A 1 92 ? 0.475 -13.852 8.922 1 95.06 92 MET A CA 1
ATOM 718 C C . MET A 1 92 ? 1.18 -13.289 7.691 1 95.06 92 MET A C 1
ATOM 720 O O . MET A 1 92 ? 0.527 -12.906 6.723 1 95.06 92 MET A O 1
ATOM 724 N N . GLY A 1 93 ? 2.533 -13.234 7.801 1 94.62 93 GLY A N 1
ATOM 725 C CA 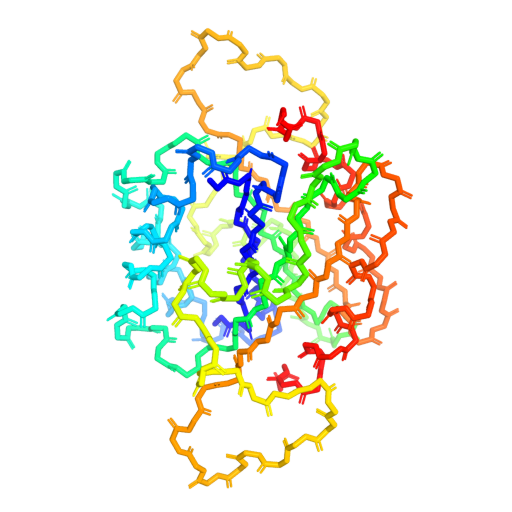. GLY A 1 93 ? 3.357 -13.094 6.609 1 94.62 93 GLY A CA 1
ATOM 726 C C . GLY A 1 93 ? 3.662 -11.648 6.258 1 94.62 93 GLY A C 1
ATOM 727 O O . GLY A 1 93 ? 4.738 -11.344 5.742 1 94.62 93 GLY A O 1
ATOM 728 N N . TYR A 1 94 ? 2.795 -10.664 6.516 1 95.12 94 TYR A N 1
ATOM 729 C CA . TYR A 1 94 ? 3.002 -9.305 6.035 1 95.12 94 TYR A CA 1
ATOM 730 C C . TYR A 1 94 ? 4.121 -8.617 6.805 1 95.12 94 TYR A C 1
ATOM 732 O O . TYR A 1 94 ? 4.738 -7.668 6.309 1 95.12 94 TYR A O 1
ATOM 740 N N . GLY A 1 95 ? 4.461 -9.117 8.008 1 94.38 95 GLY A N 1
ATOM 741 C CA . GLY A 1 95 ? 5.613 -8.609 8.734 1 94.38 95 GLY A CA 1
ATOM 742 C C . GLY A 1 95 ? 6.91 -8.727 7.953 1 94.38 95 GLY A C 1
ATOM 743 O O . GLY A 1 95 ? 7.723 -7.801 7.945 1 94.38 95 GLY A O 1
ATOM 744 N N . ASP A 1 96 ? 7.141 -9.867 7.285 1 95.94 96 ASP A N 1
ATOM 745 C CA . ASP A 1 96 ? 8.328 -10.062 6.461 1 95.94 96 ASP A CA 1
ATOM 746 C C . ASP A 1 96 ? 8.375 -9.062 5.312 1 95.94 96 ASP A C 1
ATOM 748 O O . ASP A 1 96 ? 9.445 -8.57 4.953 1 95.94 96 ASP A O 1
ATOM 752 N N . GLY A 1 97 ? 7.227 -8.797 4.77 1 97.12 97 GLY A N 1
ATOM 753 C CA . GLY A 1 97 ? 7.148 -7.785 3.73 1 97.12 97 GLY A CA 1
ATOM 754 C C . GLY A 1 97 ? 7.562 -6.406 4.207 1 97.12 97 GLY A C 1
ATOM 755 O O . GLY A 1 97 ? 8.32 -5.711 3.525 1 97.12 97 GLY A O 1
ATOM 756 N N . PHE A 1 98 ? 7.172 -6.031 5.402 1 96.38 98 PHE A N 1
ATOM 757 C CA . PHE A 1 98 ? 7.496 -4.715 5.938 1 96.38 98 PHE A CA 1
ATOM 758 C C . PHE A 1 98 ? 8.961 -4.645 6.359 1 96.38 98 PHE A C 1
ATOM 760 O O . PHE A 1 98 ? 9.594 -3.59 6.254 1 96.38 98 PHE A O 1
ATOM 767 N N . ARG A 1 99 ? 9.422 -5.734 6.852 1 95.25 99 ARG A N 1
ATOM 768 C CA . ARG A 1 99 ? 10.852 -5.766 7.125 1 95.25 99 ARG A CA 1
ATOM 769 C C . ARG A 1 99 ? 11.656 -5.535 5.852 1 95.25 99 ARG A C 1
ATOM 771 O O . ARG A 1 99 ? 12.609 -4.742 5.844 1 95.25 99 ARG A O 1
ATOM 778 N N . TRP A 1 100 ? 11.336 -6.223 4.832 1 97.19 100 TRP A N 1
ATOM 779 C CA . TRP A 1 100 ? 11.953 -6.023 3.529 1 97.19 100 TRP A CA 1
ATOM 780 C C . TRP A 1 100 ? 11.836 -4.574 3.08 1 97.19 100 TRP A C 1
ATOM 782 O O . TRP A 1 100 ? 12.828 -3.949 2.693 1 97.19 100 TRP A O 1
ATOM 792 N N . LEU A 1 101 ? 10.648 -4.066 3.172 1 96.56 101 LEU A N 1
ATOM 793 C CA . LEU A 1 101 ? 10.344 -2.715 2.715 1 96.56 101 LEU A CA 1
ATOM 794 C C . LEU A 1 101 ? 11.156 -1.683 3.49 1 96.56 101 LEU A C 1
ATOM 796 O O . LEU A 1 101 ? 11.609 -0.685 2.92 1 96.56 101 LEU A O 1
ATOM 800 N N . SER A 1 102 ? 11.352 -1.928 4.758 1 95.25 102 SER A N 1
ATOM 801 C CA . SER A 1 102 ? 12.047 -0.984 5.629 1 95.25 102 SER A CA 1
ATOM 802 C C . SER A 1 102 ? 13.469 -0.723 5.145 1 95.25 102 SER A C 1
ATOM 804 O O . SER A 1 102 ? 14.055 0.314 5.457 1 95.25 102 SER A O 1
ATOM 806 N N . GLN A 1 103 ? 14.016 -1.647 4.371 1 94.62 103 GLN A N 1
ATOM 807 C CA . GLN A 1 103 ? 15.367 -1.497 3.857 1 94.62 103 GLN A CA 1
ATOM 808 C C . GLN A 1 103 ? 15.438 -0.403 2.795 1 94.62 103 GLN A C 1
ATOM 810 O O . GLN A 1 103 ? 16.516 0.096 2.48 1 94.62 103 GLN A O 1
ATOM 815 N N . TYR A 1 104 ? 14.273 -0.062 2.256 1 94.56 104 TYR A N 1
ATOM 816 C CA . TYR A 1 104 ? 14.273 0.846 1.115 1 94.56 104 TYR A CA 1
ATOM 817 C C . TYR A 1 104 ? 13.586 2.162 1.464 1 94.56 104 TYR A C 1
ATOM 819 O O . TYR A 1 104 ? 13.414 3.027 0.603 1 94.56 104 TYR A O 1
ATOM 827 N N . ILE A 1 105 ? 13.133 2.254 2.664 1 90.94 105 ILE A N 1
ATOM 828 C CA . ILE A 1 105 ? 12.508 3.477 3.154 1 90.94 105 ILE A CA 1
ATOM 829 C C . ILE A 1 105 ? 13.547 4.344 3.855 1 90.94 105 ILE A C 1
ATOM 831 O O . ILE A 1 105 ? 14.188 3.904 4.812 1 90.94 105 ILE A O 1
ATOM 835 N N . LYS A 1 106 ? 14.062 5.469 3.234 1 76.69 106 LYS A N 1
ATOM 836 C CA . LYS A 1 106 ? 15.078 6.367 3.762 1 76.69 106 LYS A CA 1
ATOM 837 C C . LYS A 1 106 ? 14.453 7.508 4.559 1 76.69 106 LYS A C 1
ATOM 839 O O . LYS A 1 106 ? 13.32 7.906 4.293 1 76.69 106 LYS A O 1
ATOM 844 N N . VAL B 1 1 ? -8.039 -6.277 -6.699 1 92.69 1 VAL B N 1
ATOM 845 C CA . VAL B 1 1 ? -7.168 -5.672 -5.699 1 92.69 1 VAL B CA 1
ATOM 846 C C . VAL B 1 1 ? -7.93 -5.492 -4.387 1 92.69 1 VAL B C 1
ATOM 848 O O . VAL B 1 1 ? -9.094 -5.082 -4.387 1 92.69 1 VAL B O 1
ATOM 851 N N . ASP B 1 2 ? -7.324 -5.93 -3.32 1 95 2 ASP B N 1
ATOM 852 C CA . ASP B 1 2 ? -7.98 -5.887 -2.018 1 95 2 ASP B CA 1
ATOM 853 C C . ASP B 1 2 ? -7.801 -4.52 -1.358 1 95 2 ASP B C 1
ATOM 855 O O . ASP B 1 2 ? -8.68 -4.055 -0.626 1 95 2 ASP B O 1
ATOM 859 N N . ALA B 1 3 ? -6.695 -3.908 -1.523 1 97.5 3 ALA B N 1
ATOM 860 C CA . ALA B 1 3 ? -6.43 -2.625 -0.875 1 97.5 3 ALA B CA 1
ATOM 861 C C . ALA B 1 3 ? -5.117 -2.023 -1.368 1 97.5 3 ALA B C 1
ATOM 863 O O . ALA B 1 3 ? -4.285 -2.723 -1.948 1 97.5 3 ALA B O 1
ATOM 864 N N . VAL B 1 4 ? -4.977 -0.785 -1.182 1 97.62 4 VAL B N 1
ATOM 865 C CA . VAL B 1 4 ? -3.715 -0.074 -1.367 1 97.62 4 VAL B CA 1
ATOM 866 C C . VAL B 1 4 ? -3.297 0.59 -0.057 1 97.62 4 VAL B C 1
ATOM 868 O O . VAL B 1 4 ? -4.125 1.185 0.636 1 97.62 4 VAL B O 1
ATOM 871 N N . VAL B 1 5 ? -2.074 0.385 0.297 1 98.19 5 VAL B N 1
ATOM 872 C CA . VAL B 1 5 ? -1.484 1.067 1.444 1 98.19 5 VAL B CA 1
ATOM 873 C C . VAL B 1 5 ? -0.425 2.059 0.967 1 98.19 5 VAL B C 1
ATOM 875 O O . VAL B 1 5 ? 0.483 1.692 0.216 1 98.19 5 VAL B O 1
ATOM 878 N N . TYR B 1 6 ? -0.568 3.24 1.375 1 98.25 6 TYR B N 1
ATOM 879 C CA . TYR B 1 6 ? 0.28 4.355 0.967 1 98.25 6 TYR B CA 1
ATOM 880 C C . TYR B 1 6 ? 1.084 4.887 2.146 1 98.25 6 TYR B C 1
ATOM 882 O O . TYR B 1 6 ? 0.515 5.383 3.121 1 98.25 6 TYR B O 1
ATOM 890 N N . LEU B 1 7 ? 2.357 4.73 2.09 1 98.25 7 LEU B N 1
ATOM 891 C CA . LEU B 1 7 ? 3.223 5.191 3.17 1 98.25 7 LEU B CA 1
ATOM 892 C C . LEU B 1 7 ? 3.746 6.594 2.883 1 98.25 7 LEU B C 1
ATOM 894 O O . LEU B 1 7 ? 4.406 6.82 1.866 1 98.25 7 LEU B O 1
ATOM 898 N N . VAL B 1 8 ? 3.451 7.48 3.736 1 98.19 8 VAL B N 1
ATOM 899 C CA . VAL B 1 8 ? 3.9 8.859 3.592 1 98.19 8 VAL B CA 1
ATOM 900 C C . VAL B 1 8 ? 4.93 9.188 4.672 1 98.19 8 VAL B C 1
ATOM 902 O O . VAL B 1 8 ? 4.746 8.828 5.84 1 98.19 8 VAL B O 1
ATOM 905 N N . ASP B 1 9 ? 6.012 9.828 4.281 1 97.75 9 ASP B N 1
ATOM 906 C CA . ASP B 1 9 ? 7 10.328 5.234 1 97.75 9 ASP B CA 1
ATOM 907 C C . ASP B 1 9 ? 6.445 11.5 6.043 1 97.75 9 ASP B C 1
ATOM 909 O O . ASP B 1 9 ? 6.367 12.625 5.543 1 97.75 9 ASP B O 1
ATOM 913 N N . ALA B 1 10 ? 6.039 11.242 7.262 1 98.44 10 ALA B N 1
ATOM 914 C CA . ALA B 1 10 ? 5.441 12.266 8.109 1 9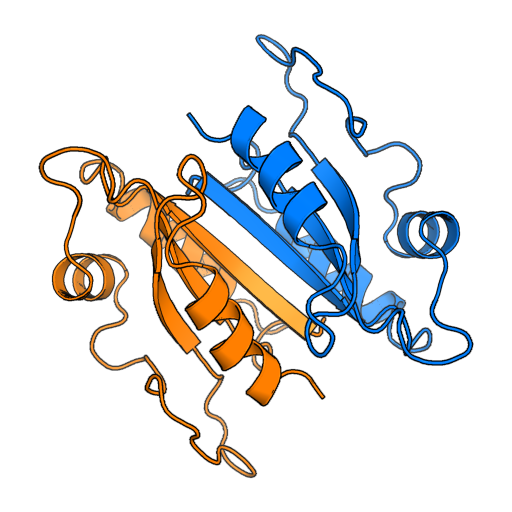8.44 10 ALA B CA 1
ATOM 915 C C . ALA B 1 10 ? 6.504 13.227 8.641 1 98.44 10 ALA B C 1
ATOM 917 O O . ALA B 1 10 ? 6.176 14.289 9.172 1 98.44 10 ALA B O 1
ATOM 918 N N . TYR B 1 11 ? 7.742 12.867 8.508 1 98.25 11 TYR B N 1
ATOM 919 C CA . TYR B 1 11 ? 8.836 13.688 9.023 1 98.25 11 TYR B CA 1
ATOM 920 C C . TYR B 1 11 ? 9.242 14.75 8.008 1 98.25 11 TYR B C 1
ATOM 922 O O . TYR B 1 11 ? 9.531 15.891 8.375 1 98.25 11 TYR B O 1
ATOM 930 N N . ASP B 1 12 ? 9.289 14.469 6.77 1 97.19 12 ASP B N 1
ATOM 931 C CA . ASP B 1 12 ? 9.734 15.383 5.723 1 97.19 12 ASP B CA 1
ATOM 932 C C . ASP B 1 12 ? 8.578 16.234 5.195 1 97.19 12 ASP B C 1
ATOM 934 O O . ASP B 1 12 ? 8.148 16.062 4.051 1 97.19 12 ASP B O 1
ATOM 938 N N . LYS B 1 13 ? 8.234 17.188 5.898 1 97.25 13 LYS B N 1
ATOM 939 C CA . LYS B 1 13 ? 7.062 18.016 5.613 1 97.25 13 LYS B CA 1
ATOM 940 C C . LYS B 1 13 ? 7.246 18.812 4.328 1 97.25 13 LYS B C 1
ATOM 942 O O . LYS B 1 13 ? 6.27 19.203 3.689 1 97.25 13 LYS B O 1
ATOM 947 N N . GLU B 1 14 ? 8.438 19.031 3.955 1 97.19 14 GLU B N 1
ATOM 948 C CA . GLU B 1 14 ? 8.734 19.781 2.736 1 97.19 14 GLU B CA 1
ATOM 949 C C . GLU B 1 14 ? 8.273 19.031 1.497 1 97.19 14 GLU B C 1
ATOM 951 O O . GLU B 1 14 ? 8.094 19.609 0.43 1 97.19 14 GLU B O 1
ATOM 956 N N . ARG B 1 15 ? 8.078 17.719 1.666 1 95.38 15 ARG B N 1
ATOM 957 C CA . ARG B 1 15 ? 7.703 16.906 0.522 1 95.38 15 ARG B CA 1
ATOM 958 C C . ARG B 1 15 ? 6.211 16.578 0.546 1 95.38 15 ARG B C 1
ATOM 960 O O . ARG B 1 15 ? 5.719 15.844 -0.319 1 95.38 15 ARG B O 1
ATOM 967 N N . PHE B 1 16 ? 5.406 17.172 1.392 1 97.94 16 PHE B N 1
ATOM 968 C CA . PHE B 1 16 ? 3.99 16.859 1.521 1 97.94 16 PHE B CA 1
ATOM 969 C C . PHE B 1 16 ? 3.244 17.188 0.234 1 97.94 16 PHE B C 1
ATOM 971 O O . PHE B 1 16 ? 2.367 16.438 -0.192 1 97.94 16 PHE B O 1
ATOM 978 N N . ALA B 1 17 ? 3.645 18.281 -0.375 1 97.12 17 ALA B N 1
ATOM 979 C CA . ALA B 1 17 ? 2.963 18.672 -1.608 1 97.12 17 ALA B CA 1
ATOM 980 C C . ALA B 1 17 ? 3.143 17.609 -2.691 1 97.12 17 ALA B C 1
ATOM 982 O O . ALA B 1 17 ? 2.193 17.281 -3.406 1 97.12 17 ALA B O 1
ATOM 983 N N . GLU B 1 18 ? 4.324 17.109 -2.771 1 94.94 18 GLU B N 1
ATOM 984 C CA . GLU B 1 18 ? 4.613 16.047 -3.738 1 94.94 18 GLU B CA 1
ATOM 985 C C . GLU B 1 18 ? 3.844 14.773 -3.404 1 94.94 18 GLU B C 1
ATOM 987 O O . GLU B 1 18 ? 3.252 14.148 -4.289 1 94.94 18 GLU B O 1
ATOM 992 N N . SER B 1 19 ? 3.857 14.398 -2.152 1 96.38 19 SER B N 1
ATOM 993 C CA . SER B 1 19 ? 3.146 13.203 -1.712 1 96.38 19 SER B CA 1
ATOM 994 C C . SER B 1 19 ? 1.649 13.32 -1.974 1 96.38 19 SER B C 1
ATOM 996 O O . SER B 1 19 ? 1.01 12.359 -2.402 1 96.38 19 SER B O 1
ATOM 998 N N . LYS B 1 20 ? 1.157 14.492 -1.751 1 97.25 20 LYS B N 1
ATOM 999 C CA . LYS B 1 20 ? -0.263 14.734 -1.983 1 97.25 20 LYS B CA 1
ATOM 1000 C C . LYS B 1 20 ? -0.612 14.586 -3.461 1 97.25 20 LYS B C 1
ATOM 1002 O O . LYS B 1 20 ? -1.628 13.977 -3.805 1 97.25 20 LYS B O 1
ATOM 1007 N N . LYS B 1 21 ? 0.196 15.188 -4.273 1 94.88 21 LYS B N 1
ATOM 1008 C CA . LYS B 1 21 ? -0.034 15.094 -5.711 1 94.88 21 LYS B CA 1
ATOM 1009 C C . LYS B 1 21 ? -0.072 13.641 -6.172 1 94.88 21 LYS B C 1
ATOM 1011 O O . LYS B 1 21 ? -0.956 13.25 -6.934 1 94.88 21 LYS B O 1
ATOM 1016 N N . GLU B 1 22 ? 0.853 12.883 -5.691 1 94.06 22 GLU B N 1
ATOM 1017 C CA . GLU B 1 22 ? 0.919 11.469 -6.043 1 94.06 22 GLU B CA 1
ATOM 1018 C C . GLU B 1 22 ? -0.298 10.711 -5.52 1 94.06 22 GLU B C 1
ATOM 1020 O O . GLU B 1 22 ? -0.872 9.883 -6.227 1 94.06 22 GLU B O 1
ATOM 1025 N N . LEU B 1 23 ? -0.658 11.031 -4.328 1 95.62 23 LEU B N 1
ATOM 1026 C CA . LEU B 1 23 ? -1.827 10.391 -3.736 1 95.62 23 LEU B CA 1
ATOM 1027 C C . LEU B 1 23 ? -3.094 10.75 -4.504 1 95.62 23 LEU B C 1
ATOM 1029 O O . LEU B 1 23 ? -3.914 9.883 -4.797 1 95.62 23 LEU B O 1
ATOM 1033 N N . ASP B 1 24 ? -3.213 12.023 -4.867 1 95.12 24 ASP B N 1
ATOM 1034 C CA . ASP B 1 24 ? -4.363 12.469 -5.648 1 95.12 24 ASP B CA 1
ATOM 1035 C C . ASP B 1 24 ? -4.473 11.695 -6.957 1 95.12 24 ASP B C 1
ATOM 1037 O O . ASP B 1 24 ? -5.57 11.328 -7.379 1 95.12 24 ASP B O 1
ATOM 1041 N N . ALA B 1 25 ? -3.359 11.516 -7.555 1 92 25 ALA B N 1
ATOM 1042 C CA . ALA B 1 25 ? -3.35 10.773 -8.812 1 92 25 ALA B CA 1
ATOM 1043 C C . ALA B 1 25 ? -3.848 9.352 -8.617 1 92 25 ALA B C 1
ATOM 1045 O O . ALA B 1 25 ? -4.617 8.836 -9.43 1 92 25 ALA B O 1
ATOM 1046 N N . LEU B 1 26 ? -3.508 8.742 -7.551 1 92.62 26 LEU B N 1
ATOM 1047 C CA . LEU B 1 26 ? -3.938 7.379 -7.262 1 92.62 26 LEU B CA 1
ATOM 1048 C C . LEU B 1 26 ? -5.426 7.336 -6.941 1 92.62 26 LEU B C 1
ATOM 1050 O O . LEU B 1 26 ? -6.152 6.477 -7.445 1 92.62 26 LEU B O 1
ATOM 1054 N N . LEU B 1 27 ? -5.844 8.289 -6.152 1 93.5 27 LEU B N 1
ATOM 1055 C CA . LEU B 1 27 ? -7.23 8.312 -5.707 1 93.5 27 LEU B CA 1
ATOM 1056 C C . LEU B 1 27 ? -8.164 8.664 -6.859 1 93.5 27 LEU B C 1
ATOM 1058 O O . LEU B 1 27 ? -9.359 8.344 -6.812 1 93.5 27 LEU B O 1
ATOM 1062 N N . SER B 1 28 ? -7.637 9.281 -7.836 1 92.94 28 SER B N 1
ATOM 1063 C CA . SER B 1 28 ? -8.461 9.703 -8.969 1 92.94 28 SER B CA 1
ATOM 1064 C C . SER B 1 28 ? -8.547 8.609 -10.031 1 92.94 28 SER B C 1
ATOM 1066 O O . SER B 1 28 ? -9.336 8.719 -10.969 1 92.94 28 SER B O 1
ATOM 1068 N N . ASP B 1 29 ? -7.746 7.633 -9.906 1 90.19 29 ASP B N 1
ATOM 1069 C CA . ASP B 1 29 ? -7.789 6.523 -10.852 1 90.19 29 ASP B CA 1
ATOM 1070 C C . ASP B 1 29 ? -9.102 5.75 -10.734 1 90.19 29 ASP B C 1
ATOM 1072 O O . ASP B 1 29 ? -9.367 5.125 -9.711 1 90.19 29 ASP B O 1
ATOM 1076 N N . GLU B 1 30 ? -9.859 5.66 -11.75 1 90.25 30 GLU B N 1
ATOM 1077 C CA . GLU B 1 30 ? -11.188 5.059 -11.766 1 90.25 30 GLU B CA 1
ATOM 1078 C C . GLU B 1 30 ? -11.109 3.555 -11.508 1 90.25 30 GLU B C 1
ATOM 1080 O O . GLU B 1 30 ? -12.023 2.975 -10.914 1 90.25 30 GLU B O 1
ATOM 1085 N N . SER B 1 31 ? -10.039 2.994 -11.938 1 89.88 31 SER B N 1
ATOM 1086 C CA . SER B 1 31 ? -9.906 1.551 -11.766 1 89.88 31 SER B CA 1
ATOM 1087 C C . SER B 1 31 ? -9.75 1.178 -10.297 1 89.88 31 SER B C 1
ATOM 1089 O O . SER B 1 31 ? -9.961 0.023 -9.914 1 89.88 31 SER B O 1
ATOM 1091 N N . LEU B 1 32 ? -9.508 2.172 -9.438 1 91.69 32 LEU B N 1
ATOM 1092 C CA . LEU B 1 32 ? -9.32 1.931 -8.008 1 91.69 32 LEU B CA 1
ATOM 1093 C C . LEU B 1 32 ? -10.438 2.564 -7.195 1 91.69 32 LEU B C 1
ATOM 1095 O O . LEU B 1 32 ? -10.305 2.748 -5.984 1 91.69 32 LEU B O 1
ATOM 1099 N N . ALA B 1 33 ? -11.508 2.889 -7.809 1 90.69 33 ALA B N 1
ATOM 1100 C CA . ALA B 1 33 ? -12.547 3.723 -7.211 1 90.69 33 ALA B CA 1
ATOM 1101 C C . ALA B 1 33 ? -13.109 3.076 -5.945 1 90.69 33 ALA B C 1
ATOM 1103 O O . ALA B 1 33 ? -13.422 3.768 -4.977 1 90.69 33 ALA B O 1
ATOM 1104 N N . ASP B 1 34 ? -13.18 1.76 -5.891 1 90.06 34 ASP B N 1
ATOM 1105 C CA . ASP B 1 34 ? -13.82 1.113 -4.75 1 90.06 34 ASP B CA 1
ATOM 1106 C C . ASP B 1 34 ? -12.797 0.421 -3.859 1 90.06 34 ASP B C 1
ATOM 1108 O O . ASP B 1 34 ? -13.156 -0.228 -2.875 1 90.06 34 ASP B O 1
ATOM 1112 N N . VAL B 1 35 ? -11.602 0.582 -4.172 1 94.25 35 VAL B N 1
ATOM 1113 C CA . VAL B 1 35 ? -10.523 -0.092 -3.445 1 94.25 35 VAL B CA 1
ATOM 1114 C C . VAL B 1 35 ? -10.211 0.67 -2.162 1 94.25 35 VAL B C 1
ATOM 1116 O O . VAL B 1 35 ? -9.969 1.879 -2.193 1 94.25 35 VAL B O 1
ATOM 1119 N N . PRO B 1 36 ? -10.219 0.014 -1.022 1 96.75 36 PRO B N 1
ATOM 1120 C CA . PRO B 1 36 ? -9.836 0.669 0.231 1 96.75 36 PRO B CA 1
ATOM 1121 C C . PRO B 1 36 ? -8.414 1.225 0.196 1 96.75 36 PRO B C 1
ATOM 1123 O O . PRO B 1 36 ? -7.52 0.602 -0.379 1 96.75 36 PRO B O 1
ATOM 1126 N N . PHE B 1 37 ? -8.234 2.406 0.825 1 98.06 37 PHE B N 1
ATOM 1127 C CA . PHE B 1 37 ? -6.922 3.023 0.965 1 98.06 37 PHE B CA 1
ATOM 1128 C C . PHE B 1 37 ? -6.562 3.207 2.436 1 98.06 37 PHE B C 1
ATOM 1130 O O . PHE B 1 37 ? -7.328 3.801 3.197 1 98.06 37 PHE B O 1
ATOM 1137 N N . LEU B 1 38 ? -5.484 2.668 2.797 1 98.38 38 LEU B N 1
ATOM 1138 C CA . LEU B 1 38 ? -4.867 2.951 4.09 1 98.38 38 LEU B CA 1
ATOM 1139 C C . LEU B 1 38 ? -3.645 3.85 3.922 1 98.38 38 LEU B C 1
ATOM 1141 O O . LEU B 1 38 ? -2.717 3.512 3.182 1 98.38 38 LEU B O 1
ATOM 1145 N N . ILE B 1 39 ? -3.66 4.977 4.543 1 98.62 39 ILE B N 1
ATOM 1146 C CA . ILE B 1 39 ? -2.502 5.867 4.566 1 98.62 39 ILE B CA 1
ATOM 1147 C C . ILE B 1 39 ? -1.727 5.664 5.867 1 98.62 39 ILE B C 1
ATOM 1149 O O . ILE B 1 39 ? -2.287 5.789 6.957 1 98.62 39 ILE B O 1
ATOM 1153 N N . LEU B 1 40 ? -0.529 5.285 5.734 1 98.5 40 LEU B N 1
ATOM 1154 C CA . LEU B 1 40 ? 0.352 5.18 6.895 1 98.5 40 LEU B CA 1
ATOM 1155 C C . LEU B 1 40 ? 1.306 6.367 6.961 1 98.5 40 LEU B C 1
ATOM 1157 O O . LEU B 1 40 ? 2.182 6.516 6.105 1 98.5 40 LEU B O 1
ATOM 1161 N N . GLY B 1 41 ? 1.053 7.273 7.906 1 98.69 41 GLY B N 1
ATOM 1162 C CA . GLY B 1 41 ? 2.055 8.281 8.211 1 98.69 41 GLY B CA 1
ATOM 1163 C C . GLY B 1 41 ? 3.258 7.723 8.953 1 98.69 41 GLY B C 1
ATOM 1164 O O . GLY B 1 41 ? 3.191 7.469 10.156 1 98.69 41 GLY B O 1
ATOM 1165 N N . ASN B 1 42 ? 4.336 7.605 8.25 1 98.38 42 ASN B N 1
ATOM 1166 C CA . ASN B 1 42 ? 5.504 6.871 8.719 1 98.38 42 ASN B CA 1
ATOM 1167 C C . ASN B 1 42 ? 6.547 7.801 9.336 1 98.38 42 ASN B C 1
ATOM 1169 O O . ASN B 1 42 ? 6.496 9.016 9.133 1 98.38 42 ASN B O 1
ATOM 1173 N N . LYS B 1 43 ? 7.484 7.293 10.195 1 98.25 43 LYS B N 1
ATOM 1174 C CA . LYS B 1 43 ? 8.656 7.922 10.805 1 98.25 43 LYS B CA 1
ATOM 1175 C C . LYS B 1 43 ? 8.258 8.789 11.992 1 98.25 43 LYS B C 1
ATOM 1177 O O . LYS B 1 43 ? 8.859 9.836 12.242 1 98.25 43 LYS B O 1
ATOM 1182 N N . ILE B 1 44 ? 7.164 8.336 12.672 1 98.19 44 ILE B N 1
ATOM 1183 C CA . ILE B 1 44 ? 6.719 9.094 13.836 1 98.19 44 ILE B CA 1
ATOM 1184 C C . ILE B 1 44 ? 7.746 8.969 14.961 1 98.19 44 ILE B C 1
ATOM 1186 O O . ILE B 1 44 ? 7.672 9.68 15.961 1 98.19 44 ILE B O 1
ATOM 1190 N N . ASP B 1 45 ? 8.688 8.07 14.883 1 97.94 45 ASP B N 1
ATOM 1191 C CA . ASP B 1 45 ? 9.758 7.926 15.867 1 97.94 45 ASP B CA 1
ATOM 1192 C C . ASP B 1 45 ? 10.734 9.094 15.789 1 97.94 45 ASP B C 1
ATOM 1194 O O . ASP B 1 45 ? 11.547 9.297 16.703 1 97.94 45 ASP B O 1
ATOM 1198 N N . LEU B 1 46 ? 10.734 9.844 14.648 1 97.56 46 LEU B N 1
ATOM 1199 C CA . LEU B 1 46 ? 11.609 10.992 14.469 1 97.56 46 LEU B CA 1
ATOM 1200 C C . LEU B 1 46 ? 11 12.242 15.086 1 97.56 46 LEU B C 1
ATOM 1202 O O . LEU B 1 46 ? 9.789 12.445 15.016 1 97.56 46 LEU B O 1
ATOM 1206 N N . PRO B 1 47 ? 11.93 13.086 15.625 1 96.75 47 PRO B N 1
ATOM 1207 C CA . PRO B 1 47 ? 11.422 14.312 16.234 1 96.75 47 PRO B CA 1
ATOM 1208 C C . PRO B 1 47 ? 10.75 15.25 15.227 1 96.75 47 PRO B C 1
ATOM 1210 O O . PRO B 1 47 ? 11.219 15.359 14.094 1 96.75 47 PRO B O 1
ATOM 1213 N N . TYR B 1 48 ? 9.555 15.852 15.516 1 97.31 48 TYR B N 1
ATOM 1214 C CA . TYR B 1 48 ? 8.82 16.875 14.781 1 97.31 48 TYR B CA 1
ATOM 1215 C C . TYR B 1 48 ? 8.031 16.266 13.633 1 97.31 48 TYR B C 1
ATOM 1217 O O . TYR B 1 48 ? 7.602 16.984 12.719 1 97.31 48 TYR B O 1
ATOM 1225 N N . ALA B 1 49 ? 7.992 14.914 13.602 1 98.44 49 ALA B N 1
ATOM 1226 C CA . ALA B 1 49 ? 7.09 14.297 12.633 1 98.44 49 ALA B CA 1
ATOM 1227 C C . ALA B 1 49 ? 5.688 14.883 12.742 1 98.44 49 ALA B C 1
ATOM 1229 O O . ALA B 1 49 ? 5.23 15.234 13.828 1 98.44 49 ALA B O 1
ATOM 1230 N N . ALA B 1 50 ? 5.027 15.023 11.617 1 98.62 50 ALA B N 1
ATOM 1231 C CA . ALA B 1 50 ? 3.672 15.562 11.57 1 98.62 50 ALA B CA 1
ATOM 1232 C C . ALA B 1 50 ? 2.715 14.711 12.398 1 98.62 50 ALA B C 1
ATOM 1234 O O . ALA B 1 50 ? 2.867 13.492 12.477 1 98.62 50 ALA B O 1
ATOM 1235 N N . SER B 1 51 ? 1.797 15.406 13.055 1 98.31 51 SER B N 1
ATOM 1236 C CA . SER B 1 51 ? 0.678 14.711 13.68 1 98.31 51 SER B CA 1
ATOM 1237 C C . SER B 1 51 ? -0.277 14.141 12.633 1 98.31 51 SER B C 1
ATOM 1239 O O . SER B 1 51 ? -0.168 14.461 11.453 1 98.31 51 SER B O 1
ATOM 1241 N N . GLU B 1 52 ? -1.142 13.281 13.148 1 98.19 52 GLU B N 1
ATOM 1242 C CA . GLU B 1 52 ? -2.158 12.727 12.258 1 98.19 52 GLU B CA 1
ATOM 1243 C C . GLU B 1 52 ? -2.992 13.828 11.617 1 98.19 52 GLU B C 1
ATOM 1245 O O . GLU B 1 52 ? -3.221 13.82 10.406 1 98.19 52 GLU B O 1
ATOM 1250 N N . ASP B 1 53 ? -3.424 14.828 12.461 1 97.94 53 ASP B N 1
ATOM 1251 C CA . ASP B 1 53 ? -4.246 15.922 11.953 1 97.94 53 ASP B CA 1
ATOM 1252 C C . ASP B 1 53 ? -3.496 16.734 10.906 1 97.94 53 ASP B C 1
ATOM 1254 O O . ASP B 1 53 ? -4.066 17.109 9.875 1 97.94 53 ASP B O 1
ATOM 1258 N N . GLU B 1 54 ? -2.281 17 11.203 1 98.31 54 GLU B N 1
ATOM 1259 C CA . GLU B 1 54 ? -1.452 17.75 10.258 1 98.31 54 GLU B CA 1
ATOM 1260 C C . GLU B 1 54 ? -1.291 16.984 8.945 1 98.31 54 GLU B C 1
ATOM 1262 O O . GLU B 1 54 ? -1.438 17.562 7.863 1 98.31 54 GLU B O 1
ATOM 1267 N N . LEU B 1 55 ? -0.991 15.703 8.969 1 98.5 55 LEU B N 1
ATOM 1268 C CA . LEU B 1 55 ? -0.831 14.891 7.773 1 98.5 55 LEU B CA 1
ATOM 1269 C C . LEU B 1 55 ? -2.127 14.844 6.973 1 98.5 55 LEU B C 1
ATOM 1271 O O . LEU B 1 55 ? -2.113 15.023 5.75 1 98.5 55 LEU B O 1
ATOM 1275 N N . ARG B 1 56 ? -3.285 14.648 7.676 1 98.12 56 ARG B N 1
ATOM 1276 C CA . ARG B 1 56 ? -4.586 14.625 7.016 1 98.12 56 ARG B CA 1
ATOM 1277 C C . ARG B 1 56 ? -4.828 15.914 6.242 1 98.12 56 ARG B C 1
ATOM 1279 O O . ARG B 1 56 ? -5.312 15.891 5.113 1 98.12 56 ARG B O 1
ATOM 1286 N N . PHE B 1 57 ? -4.441 16.984 6.902 1 98.19 57 PHE B N 1
ATOM 1287 C CA . PHE B 1 57 ? -4.617 18.297 6.281 1 98.19 57 PHE B CA 1
ATOM 1288 C C . PHE B 1 57 ? -3.771 18.422 5.02 1 98.19 57 PHE B C 1
ATOM 1290 O O . PHE B 1 57 ? -4.293 18.734 3.947 1 98.19 57 PHE B O 1
ATOM 1297 N N . HIS B 1 58 ? -2.537 18.078 5.09 1 98 58 HIS B N 1
ATOM 1298 C CA . HIS B 1 58 ? -1.612 18.266 3.979 1 98 58 HIS B CA 1
ATOM 1299 C C . HIS B 1 58 ? -1.908 17.281 2.846 1 98 58 HIS B C 1
ATOM 1301 O O . HIS B 1 58 ? -1.666 17.594 1.677 1 98 58 HIS B O 1
ATOM 1307 N N . MET B 1 59 ? -2.518 16.141 3.174 1 97.94 59 MET B N 1
ATOM 1308 C CA . MET B 1 59 ? -2.855 15.148 2.152 1 97.94 59 MET B CA 1
ATOM 1309 C C . MET B 1 59 ? -4.227 15.438 1.552 1 97.94 59 MET B C 1
ATOM 1311 O O . MET B 1 59 ? -4.668 14.734 0.64 1 97.94 59 MET B O 1
ATOM 1315 N N . GLY B 1 60 ? -4.918 16.484 2.113 1 97.12 60 GLY B N 1
ATOM 1316 C CA . GLY B 1 60 ? -6.242 16.812 1.609 1 97.12 60 GLY B CA 1
ATOM 1317 C C . GLY B 1 60 ? -7.312 15.828 2.025 1 97.12 60 GLY B C 1
ATOM 1318 O O . GLY B 1 60 ? -8.266 15.594 1.286 1 97.12 60 GLY B O 1
ATOM 1319 N N . LEU B 1 61 ? -7.168 15.266 3.291 1 97.19 61 LEU B N 1
ATOM 1320 C CA . LEU B 1 61 ? -8.047 14.172 3.682 1 97.19 61 LEU B CA 1
ATOM 1321 C C . LEU B 1 61 ? -8.938 14.578 4.848 1 97.19 61 LEU B C 1
ATOM 1323 O O . LEU B 1 61 ? -9.664 13.75 5.398 1 97.19 61 LEU B O 1
ATOM 1327 N N . THR B 1 62 ? -8.953 15.727 5.484 1 94.31 62 THR B N 1
ATOM 1328 C CA . THR B 1 62 ? -9.664 16.203 6.668 1 94.31 62 THR B CA 1
ATOM 1329 C C . THR B 1 62 ? -11.148 15.859 6.586 1 94.31 62 THR B C 1
ATOM 1331 O O . THR B 1 62 ? -11.75 15.438 7.57 1 94.31 62 THR B O 1
ATOM 1334 N N . ASN B 1 63 ? -11.797 15.672 5.422 1 90.69 63 ASN B N 1
ATOM 1335 C CA . ASN B 1 63 ? -13.211 15.344 5.301 1 90.69 63 ASN B CA 1
ATOM 1336 C C . ASN B 1 63 ? -13.438 14.156 4.371 1 90.69 63 ASN B C 1
ATOM 1338 O O . ASN B 1 63 ? -14.547 13.938 3.887 1 90.69 63 ASN B O 1
ATOM 1342 N N . PHE B 1 64 ? -12.422 13.5 4.254 1 92.19 64 PHE B N 1
ATOM 1343 C CA . PHE B 1 64 ? -12.516 12.445 3.254 1 92.19 64 PHE B CA 1
ATOM 1344 C C . PHE B 1 64 ? -12.18 11.086 3.867 1 92.19 64 PHE B C 1
ATOM 1346 O O . PHE B 1 64 ? -12.203 10.07 3.176 1 92.19 64 PHE B O 1
ATOM 1353 N N . THR B 1 65 ? -11.938 10.992 5.164 1 96.19 65 THR B N 1
ATOM 1354 C CA . THR B 1 65 ? -11.648 9.719 5.805 1 96.19 65 THR B CA 1
ATOM 1355 C C . THR B 1 65 ? -12.922 9.078 6.336 1 96.19 65 THR B C 1
ATOM 1357 O O . THR B 1 65 ? -13.891 9.773 6.652 1 96.19 65 THR B O 1
ATOM 1360 N N . THR B 1 66 ? -12.977 7.789 6.461 1 95.38 66 THR B N 1
ATOM 1361 C CA . THR B 1 66 ? -14.156 7.004 6.801 1 95.38 66 THR B CA 1
ATOM 1362 C C . THR B 1 66 ? -14.344 6.934 8.312 1 95.38 66 THR B C 1
ATOM 1364 O O . THR B 1 66 ? -15.469 6.785 8.797 1 95.38 66 THR B O 1
ATOM 1367 N N . GLY B 1 67 ? -13.266 7.129 9.031 1 95 67 GLY B N 1
ATOM 1368 C CA . GLY B 1 67 ? -13.258 6.852 10.461 1 95 67 GLY B CA 1
ATOM 1369 C C . GLY B 1 67 ? -12.57 5.547 10.812 1 95 67 GLY B C 1
ATOM 1370 O O . GLY B 1 67 ? -12.625 4.582 10.047 1 95 67 GLY B O 1
ATOM 1371 N N . LYS B 1 68 ? -12.07 5.438 12 1 95.44 68 LYS B N 1
ATOM 1372 C CA . LYS B 1 68 ? -11.219 4.316 12.375 1 95.44 68 LYS B CA 1
ATOM 1373 C C . LYS B 1 68 ? -12.047 3.168 12.961 1 95.44 68 LYS B C 1
ATOM 1375 O O . LYS B 1 68 ? -11.562 2.037 13.047 1 95.44 68 LYS B O 1
ATOM 1380 N N . GLY B 1 69 ? -13.203 3.463 13.266 1 91.44 69 GLY B N 1
ATOM 1381 C CA . GLY B 1 69 ? -14.078 2.414 13.758 1 91.44 69 GLY B CA 1
ATOM 1382 C C . GLY B 1 69 ? -14.727 1.602 12.648 1 91.44 69 GLY B C 1
ATOM 1383 O O . GLY B 1 69 ? -14.391 1.771 11.477 1 91.44 69 GLY B O 1
ATOM 1384 N N . LYS B 1 70 ? -15.523 0.546 13.07 1 88.56 70 LYS B N 1
ATOM 1385 C CA . LYS B 1 70 ? -16.266 -0.233 12.086 1 88.56 70 LYS B CA 1
ATOM 1386 C C . LYS B 1 70 ? -17.438 0.575 11.508 1 88.56 70 LYS B C 1
ATOM 1388 O O . LYS B 1 70 ? -18.328 0.978 12.242 1 88.56 70 LYS B O 1
ATOM 1393 N N . VAL B 1 71 ? -17.297 1.009 10.383 1 91.12 71 VAL B N 1
ATOM 1394 C CA . VAL B 1 71 ? -18.344 1.767 9.695 1 91.12 71 VAL B CA 1
ATOM 1395 C C . VAL B 1 71 ? -18.938 0.922 8.57 1 91.12 71 VAL B C 1
ATOM 1397 O O . VAL B 1 71 ? -18.219 0.371 7.746 1 91.12 71 VAL B O 1
ATOM 1400 N N . ASN B 1 72 ? -20.203 0.717 8.594 1 90.94 72 ASN B N 1
ATOM 1401 C CA . ASN B 1 72 ? -20.906 -0.002 7.527 1 90.94 72 ASN B CA 1
ATOM 1402 C C . ASN B 1 72 ? -21.047 0.862 6.277 1 90.94 72 ASN B C 1
ATOM 1404 O O . ASN B 1 72 ? -21.844 1.809 6.27 1 90.94 72 ASN B O 1
ATOM 1408 N N . LEU B 1 73 ? -20.359 0.509 5.27 1 91.06 73 LEU B N 1
ATOM 1409 C CA . LEU B 1 73 ? -20.375 1.303 4.047 1 91.06 73 LEU B CA 1
ATOM 1410 C C . LEU B 1 73 ? -21.156 0.584 2.945 1 91.06 73 LEU B C 1
ATOM 1412 O O . LEU B 1 73 ? -21.156 1.019 1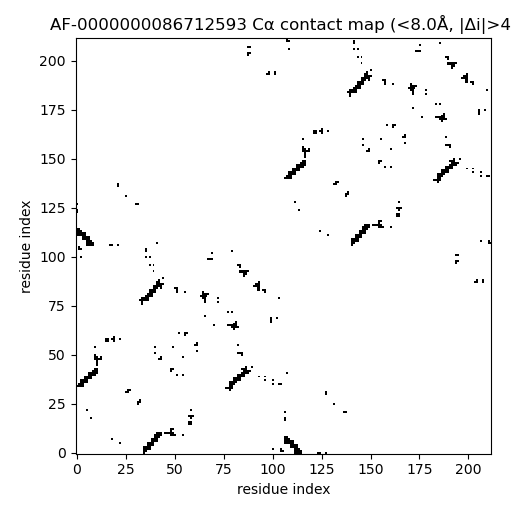.792 1 91.06 73 LEU B O 1
ATOM 1416 N N . GLU B 1 74 ? -21.766 -0.42 3.377 1 86.44 74 GLU B N 1
ATOM 1417 C CA . GLU B 1 74 ? -22.531 -1.176 2.393 1 86.44 74 GLU B CA 1
ATOM 1418 C C . GLU B 1 74 ? -23.594 -0.3 1.734 1 86.44 74 GLU B C 1
ATOM 1420 O O . GLU B 1 74 ? -24.344 0.399 2.42 1 86.44 74 GLU B O 1
ATOM 1425 N N . GLY B 1 75 ? -23.594 -0.312 0.451 1 88.31 75 GLY B N 1
ATOM 1426 C CA . GLY B 1 75 ? -24.609 0.427 -0.279 1 88.31 75 GLY B CA 1
ATOM 1427 C C . GLY B 1 75 ? -24.266 1.885 -0.492 1 88.31 75 GLY B C 1
ATOM 1428 O O . GLY B 1 75 ? -25.047 2.648 -1.05 1 88.31 75 GLY B O 1
ATOM 1429 N N . THR B 1 76 ? -23.125 2.207 0.019 1 89 76 THR B N 1
ATOM 1430 C CA . THR B 1 76 ? -22.672 3.576 -0.208 1 89 76 THR B CA 1
ATOM 1431 C C . THR B 1 76 ? -21.609 3.623 -1.3 1 89 76 THR B C 1
ATOM 1433 O O . THR B 1 76 ? -21.109 2.582 -1.739 1 89 76 THR B O 1
ATOM 1436 N N . ASN B 1 77 ? -21.438 4.777 -1.841 1 89.38 77 ASN B N 1
ATOM 1437 C CA . ASN B 1 77 ? -20.375 4.965 -2.826 1 89.38 77 ASN B CA 1
ATOM 1438 C C . ASN B 1 77 ? -19.109 5.535 -2.189 1 89.38 77 ASN B C 1
ATOM 1440 O O . ASN B 1 77 ? -18.281 6.141 -2.873 1 89.38 77 ASN B O 1
ATOM 1444 N N . VAL B 1 78 ? -18.984 5.273 -0.877 1 91.75 78 VAL B N 1
ATOM 1445 C CA . VAL B 1 78 ? -17.844 5.824 -0.152 1 91.75 78 VAL B CA 1
ATOM 1446 C C . VAL B 1 78 ? -16.703 4.801 -0.108 1 91.75 78 VAL B C 1
ATOM 1448 O O . VAL B 1 78 ? -16.922 3.66 0.319 1 91.75 78 VAL B O 1
ATOM 1451 N N . ARG B 1 79 ? -15.641 5.109 -0.625 1 94.62 79 ARG B N 1
ATOM 1452 C CA . ARG B 1 79 ? -14.438 4.285 -0.528 1 94.62 79 ARG B CA 1
ATOM 1453 C C . ARG B 1 79 ? -13.867 4.316 0.885 1 94.62 79 ARG B C 1
ATOM 1455 O O . ARG B 1 79 ? -13.656 5.391 1.453 1 94.62 79 ARG B O 1
ATOM 1462 N N . PRO B 1 80 ? -13.562 3.191 1.484 1 96.56 80 PRO B N 1
ATOM 1463 C CA . PRO B 1 80 ? -12.867 3.221 2.771 1 96.56 80 PRO B CA 1
ATOM 1464 C C . PRO B 1 80 ? -11.484 3.857 2.676 1 96.56 80 PRO B C 1
ATOM 1466 O O . PRO B 1 80 ? -10.68 3.471 1.824 1 96.56 80 PRO B O 1
ATOM 1469 N N . LEU B 1 81 ? -11.234 4.832 3.445 1 97.81 81 LEU B N 1
ATOM 1470 C CA . LEU B 1 81 ? -9.977 5.559 3.465 1 97.81 81 LEU B CA 1
ATOM 1471 C C . LEU B 1 81 ? -9.688 6.109 4.859 1 97.81 81 LEU B C 1
ATOM 1473 O O . LEU B 1 81 ? -10.531 6.781 5.453 1 97.81 81 LEU B O 1
ATOM 1477 N N . GLU B 1 82 ? -8.57 5.754 5.41 1 98.25 82 GLU B N 1
ATOM 1478 C CA . GLU B 1 82 ? -8.234 6.277 6.73 1 98.25 82 GLU B CA 1
ATOM 1479 C C . GLU B 1 82 ? -6.723 6.41 6.906 1 98.25 82 GLU B C 1
ATOM 1481 O O . GLU B 1 82 ? -5.949 5.836 6.137 1 98.25 82 GLU B O 1
ATOM 1486 N N . VAL B 1 83 ? -6.32 7.172 7.852 1 98.62 83 VAL B N 1
ATOM 1487 C CA . VAL B 1 83 ? -4.93 7.492 8.148 1 98.62 83 VAL B CA 1
ATOM 1488 C C . VAL B 1 83 ? -4.543 6.906 9.508 1 98.62 83 VAL B C 1
ATOM 1490 O O . VAL B 1 83 ? -5.262 7.074 10.492 1 98.62 83 VAL B O 1
ATOM 1493 N N . PHE B 1 84 ? -3.463 6.207 9.586 1 98.56 84 PHE B N 1
ATOM 1494 C CA . PHE B 1 84 ? -2.834 5.727 10.812 1 98.56 84 PHE B CA 1
ATOM 1495 C C . PHE B 1 84 ? -1.365 6.129 10.859 1 98.56 84 PHE B C 1
ATOM 1497 O O . PHE B 1 84 ? -0.687 6.148 9.828 1 98.56 84 PHE B O 1
ATOM 1504 N N . MET B 1 85 ? -0.922 6.516 12 1 98.81 85 MET B N 1
ATOM 1505 C CA . MET B 1 85 ? 0.469 6.922 12.188 1 98.81 85 MET B CA 1
ATOM 1506 C C . MET B 1 85 ? 1.312 5.754 12.688 1 98.81 85 MET B C 1
ATOM 1508 O O . MET B 1 85 ? 0.861 4.973 13.531 1 98.81 85 MET B O 1
ATOM 1512 N N . CYS B 1 86 ? 2.516 5.629 12.188 1 98.31 86 CYS B N 1
ATOM 1513 C CA . CYS B 1 86 ? 3.311 4.457 12.539 1 98.31 86 CYS B CA 1
ATOM 1514 C C . CYS B 1 86 ? 4.801 4.738 12.367 1 98.31 86 CYS B C 1
ATOM 1516 O O . CYS B 1 86 ? 5.184 5.824 11.93 1 98.31 86 CYS B O 1
ATOM 1518 N N . SER B 1 87 ? 5.652 3.885 12.852 1 97.69 87 SER B N 1
ATOM 1519 C CA . SER B 1 87 ? 7.062 3.723 12.516 1 97.69 87 SER B CA 1
ATOM 1520 C C . SER B 1 87 ? 7.355 2.303 12.039 1 97.69 87 SER B C 1
ATOM 1522 O O . SER B 1 87 ? 7.316 1.357 12.828 1 97.69 87 SER B O 1
ATOM 1524 N N . ILE B 1 88 ? 7.648 2.207 10.75 1 96.12 88 ILE B N 1
ATOM 1525 C CA . ILE B 1 88 ? 7.934 0.891 10.188 1 96.12 88 ILE B CA 1
ATOM 1526 C C . ILE B 1 88 ? 9.211 0.332 10.805 1 96.12 88 ILE B C 1
ATOM 1528 O O . ILE B 1 88 ? 9.266 -0.844 11.172 1 96.12 88 ILE B O 1
ATOM 1532 N N . VAL B 1 89 ? 10.227 1.205 10.961 1 94.38 89 VAL B N 1
ATOM 1533 C CA . VAL B 1 89 ? 11.523 0.761 11.461 1 94.38 89 VAL B CA 1
ATOM 1534 C C . VAL B 1 89 ? 11.391 0.29 12.906 1 94.38 89 VAL B C 1
ATOM 1536 O O . VAL B 1 89 ? 12.008 -0.698 13.305 1 94.38 89 VAL B O 1
ATOM 1539 N N . ARG B 1 90 ? 10.453 0.934 13.625 1 95.44 90 ARG B N 1
ATOM 1540 C CA . ARG B 1 90 ? 10.273 0.561 15.023 1 95.44 90 ARG B CA 1
ATOM 1541 C C . ARG B 1 90 ? 9.117 -0.418 15.188 1 95.44 90 ARG B C 1
ATOM 1543 O O . ARG B 1 90 ? 8.773 -0.803 16.312 1 95.44 90 ARG B O 1
ATOM 1550 N N . LYS B 1 91 ? 8.492 -0.803 14.156 1 92.56 91 LYS B N 1
ATOM 1551 C CA . LYS B 1 91 ? 7.391 -1.766 14.141 1 92.56 91 LYS B CA 1
ATOM 1552 C C . LYS B 1 91 ? 6.25 -1.313 15.055 1 92.56 91 LYS B C 1
ATOM 1554 O O . LYS B 1 91 ? 5.746 -2.096 15.859 1 92.56 91 LYS B O 1
ATOM 1559 N N . MET B 1 92 ? 5.887 -0.053 14.867 1 95.06 92 MET B N 1
ATOM 1560 C CA . MET B 1 92 ? 4.852 0.531 15.719 1 95.06 92 MET B CA 1
ATOM 1561 C C . MET B 1 92 ? 3.709 1.089 14.875 1 95.06 92 MET B C 1
ATOM 1563 O O . MET B 1 92 ? 3.945 1.764 13.867 1 95.06 92 MET B O 1
ATOM 1567 N N . GLY B 1 93 ? 2.475 0.74 15.305 1 94.62 93 GLY B N 1
ATOM 1568 C CA . GLY B 1 93 ? 1.307 1.483 14.859 1 94.62 93 GLY B CA 1
ATOM 1569 C C . GLY B 1 93 ? 0.665 0.896 13.617 1 94.62 93 GLY B C 1
ATOM 1570 O O . GLY B 1 93 ? -0.555 0.966 13.453 1 94.62 93 GLY B O 1
ATOM 1571 N N . TYR B 1 94 ? 1.388 0.266 12.688 1 95.12 94 TYR B N 1
ATOM 1572 C CA . TYR B 1 94 ? 0.81 -0.147 11.414 1 95.12 94 TYR B CA 1
ATOM 1573 C C . TYR B 1 94 ? -0.111 -1.348 11.594 1 95.12 94 TYR B C 1
ATOM 1575 O O . TYR B 1 94 ? -1.002 -1.585 10.773 1 95.12 94 TYR B O 1
ATOM 1583 N N . GLY B 1 95 ? 0.032 -2.09 12.711 1 94.44 95 GLY B N 1
ATOM 1584 C CA . GLY B 1 95 ? -0.905 -3.156 13.023 1 94.44 95 GLY B CA 1
ATOM 1585 C C . GLY B 1 95 ? -2.342 -2.678 13.133 1 94.44 95 GLY B C 1
ATOM 1586 O O . GLY B 1 95 ? -3.258 -3.336 12.641 1 94.44 95 GLY B O 1
ATOM 1587 N N . ASP B 1 96 ? -2.572 -1.54 13.797 1 96 96 ASP B N 1
ATOM 1588 C CA . ASP B 1 96 ? -3.91 -0.968 13.914 1 96 96 ASP B CA 1
ATOM 1589 C C . ASP B 1 96 ? -4.484 -0.617 12.539 1 96 96 ASP B C 1
ATOM 1591 O O . ASP B 1 96 ? -5.68 -0.787 12.297 1 96 96 ASP B O 1
ATOM 1595 N N . GLY B 1 97 ? -3.623 -0.132 11.695 1 97.12 97 GLY B N 1
ATOM 1596 C CA . GLY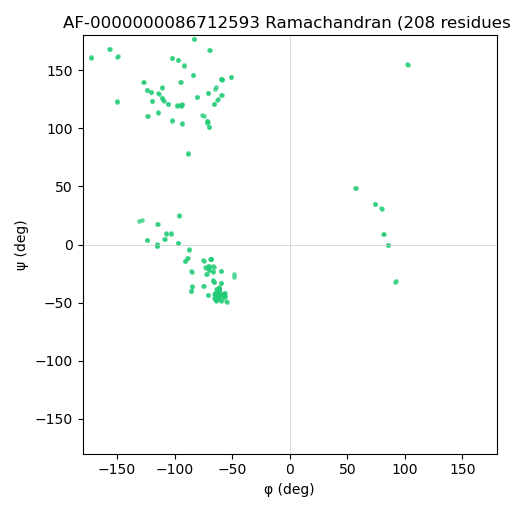 B 1 97 ? -4.051 0.144 10.328 1 97.12 97 GLY B CA 1
ATOM 1597 C C . GLY B 1 97 ? -4.523 -1.094 9.586 1 97.12 97 GLY B C 1
ATOM 1598 O O . GLY B 1 97 ? -5.559 -1.07 8.922 1 97.12 97 GLY B O 1
ATOM 1599 N N . PHE B 1 98 ? -3.846 -2.207 9.766 1 96.5 98 PHE B N 1
ATOM 1600 C CA . PHE B 1 98 ? -4.199 -3.441 9.07 1 96.5 98 PHE B CA 1
ATOM 1601 C C . PHE B 1 98 ? -5.445 -4.066 9.688 1 96.5 98 PHE B C 1
ATOM 1603 O O . PHE B 1 98 ? -6.25 -4.684 8.984 1 96.5 98 PHE B O 1
ATOM 1610 N N . ARG B 1 99 ? -5.531 -3.928 10.969 1 95.31 99 ARG B N 1
ATOM 1611 C CA . ARG B 1 99 ? -6.777 -4.375 11.578 1 95.31 99 ARG B CA 1
ATOM 1612 C C . ARG B 1 99 ? -7.973 -3.617 11.008 1 95.31 99 ARG B C 1
ATOM 1614 O O . ARG B 1 99 ? -8.992 -4.223 10.664 1 95.31 99 ARG B O 1
ATOM 1621 N N . TRP B 1 100 ? -7.875 -2.344 10.945 1 97.19 100 TRP B N 1
ATOM 1622 C CA . TRP B 1 100 ? -8.906 -1.512 10.328 1 97.19 100 TRP B CA 1
ATOM 1623 C C . TRP B 1 100 ? -9.172 -1.956 8.891 1 97.19 100 TRP B C 1
ATOM 1625 O O . TRP B 1 100 ? -10.328 -2.168 8.508 1 97.19 100 TRP B O 1
ATOM 1635 N N . LEU B 1 101 ? -8.133 -2.113 8.164 1 96.62 101 LEU B N 1
ATOM 1636 C CA . LEU B 1 101 ? -8.219 -2.461 6.75 1 96.62 101 LEU B CA 1
ATOM 1637 C C . LEU B 1 101 ? -8.906 -3.811 6.566 1 96.62 101 LEU B C 1
ATOM 1639 O O . LEU B 1 101 ? -9.672 -3.996 5.617 1 96.62 101 LEU B O 1
ATOM 1643 N N . SER B 1 102 ? -8.641 -4.73 7.453 1 95.38 102 SER B N 1
ATOM 1644 C CA . SER B 1 102 ? -9.164 -6.086 7.348 1 95.38 102 SER B CA 1
ATOM 1645 C C . SER B 1 102 ? -10.688 -6.09 7.344 1 95.38 102 SER B C 1
ATOM 1647 O O . SER B 1 102 ? -11.312 -7.031 6.848 1 95.38 102 SER B O 1
ATOM 1649 N N . GLN B 1 103 ? -11.281 -5.039 7.883 1 94.69 103 GLN B N 1
ATOM 1650 C CA . GLN B 1 103 ? -12.734 -4.945 7.93 1 94.69 103 GLN B CA 1
ATOM 1651 C C . GLN B 1 103 ? -13.32 -4.727 6.539 1 94.69 103 GLN B C 1
ATOM 1653 O O . GLN B 1 103 ? -14.516 -4.953 6.316 1 94.69 103 GLN B O 1
ATOM 1658 N N . TYR B 1 104 ? -12.469 -4.27 5.625 1 94.62 104 TYR B N 1
ATOM 1659 C CA . TYR B 1 104 ? -12.984 -3.869 4.32 1 94.62 104 TYR B CA 1
ATOM 1660 C C . TYR B 1 104 ? -12.445 -4.777 3.221 1 94.62 104 TYR B C 1
ATOM 1662 O O . TYR B 1 104 ? -12.703 -4.539 2.035 1 94.62 104 TYR B O 1
ATOM 1670 N N . ILE B 1 105 ? -11.664 -5.719 3.592 1 91.19 105 ILE B N 1
ATOM 1671 C CA . ILE B 1 105 ? -11.133 -6.699 2.654 1 91.19 105 ILE B CA 1
ATOM 1672 C C . ILE B 1 105 ? -12.031 -7.934 2.625 1 91.19 105 ILE B C 1
ATOM 1674 O O . ILE B 1 105 ? -12.266 -8.562 3.658 1 91.19 105 ILE B O 1
ATOM 1678 N N . LYS B 1 106 ? -12.898 -8.141 1.569 1 76.88 106 LYS B N 1
ATOM 1679 C CA . LYS B 1 106 ? -13.836 -9.242 1.423 1 76.88 106 LYS B CA 1
ATOM 1680 C C . LYS B 1 106 ? -13.195 -10.422 0.694 1 76.88 106 LYS B C 1
ATOM 1682 O O . LYS B 1 106 ? -12.281 -10.234 -0.114 1 76.88 106 LYS B O 1
#

pLDDT: mean 95.28, std 3.51, range [76.69, 98.81]